Protein AF-H9MZJ5-F1 (afdb_monomer_lite)

pLDDT: mean 84.95, std 14.95, range [39.28, 98.44]

Sequence (237 aa):
CFDKIRVNPGNFADRRAQFEQLEYTEEEYQEELEHIEQVFTPLVEKCKKYGRAMRIGTNHGSLSDRIMSYYGDSPRGMVESAFEFARICRKLDFHNFVFSMKASNPVIMVEAYRLLVAEMYVQGWDYPLHLGVTEAGEGEDGRMKSAIGIGTLLQDGLGDTIRVSLTEPPEEEIDPCRRLANLGTRAAEIQQGVEPFEEKHRHYFDFQRRTGQLPVQKEGEEVDYRGVLHRDGSVLM

Secondary structure (DSSP, 8-state):
--SEEEE-GGGTSS-S---------HHHHHHHHHHHHHHHHHHHHHHHHTT-EEEEEEEGGG--HHHHHHH-SSHHHHHHHHHHHHHHHHHTT---EEEEEE-SSHHHHHHHHHHHHHHHHHTT----BEE--SS--SHHHHHHHHHHHHHHHHHTT--SEE----SS-GGGGHHHHHHHHHHHHHHHHTT-PPP-----S--TT--PPP-PPPPPPPTT-SS-GGGSB-TTSPBP-

Organism: NCBI:txid170351

Foldseek 3Di:
DDQEEEDELLPQQDPFAPLPDQADDPVRLVVVLVSCLVSCVVVLVVCVVVVHAYEHEYELNRHHSSLCNPPNSALVSRLVSSVSSVVSSVVVVHQRYEYEYEYQQLVRRQSNQVVNVVVCVVVVHDHAYEYEYPCQEADPSLLVRRCSNLLVCLLQVHHDHYWRDYPDPRVVRPVSRVVSVVSSVVCVVVVNHDDDDDPPDDPPVDDDDDDDDDDDDDPPDPDDCPVQADPVGDGDD

Radius of gyration: 21.95 Å; chains: 1; bounding box: 76×41×50 Å

InterPro domains:
  IPR004588 4-hydroxy-3-methylbut-2-en-1-yl diphosphate synthase, bacterial-type [PTHR30454] (1-237)
  IPR011005 Dihydropteroate synthase-like superfamily [G3DSA:3.20.20.20] (1-186)
  IPR058578 IspG, TIM-barrel domain [PF04551] (2-177)

Structure (mmCIF, N/CA/C/O backbone):
data_AF-H9MZJ5-F1
#
_entry.id   AF-H9MZJ5-F1
#
loop_
_atom_site.group_PDB
_atom_site.id
_atom_site.type_symbol
_atom_site.label_atom_id
_atom_site.label_alt_id
_atom_site.label_comp_id
_atom_site.label_asym_id
_atom_site.label_entity_id
_atom_site.label_seq_id
_atom_site.pdbx_PDB_ins_code
_atom_site.Cartn_x
_atom_site.Cartn_y
_atom_site.Cartn_z
_atom_site.occupancy
_atom_site.B_iso_or_equiv
_atom_site.auth_seq_id
_atom_site.auth_comp_id
_atom_site.auth_asym_id
_atom_site.auth_atom_id
_atom_site.pdbx_PDB_model_num
ATOM 1 N N . CYS A 1 1 ? -18.517 11.710 -10.932 1.00 65.56 1 CYS A N 1
ATOM 2 C CA . CYS A 1 1 ? -18.603 10.571 -9.991 1.00 65.56 1 CYS A CA 1
ATOM 3 C C . CYS A 1 1 ? -17.262 9.850 -10.060 1.00 65.56 1 CYS A C 1
ATOM 5 O O . CYS A 1 1 ? -16.786 9.687 -11.173 1.00 65.56 1 CYS A O 1
ATOM 7 N N . PHE A 1 2 ? -16.628 9.514 -8.936 1.00 88.88 2 PHE A N 1
ATOM 8 C CA . PHE A 1 2 ? -15.330 8.822 -8.925 1.00 88.88 2 PHE A CA 1
ATOM 9 C C . PHE A 1 2 ? -15.545 7.322 -8.704 1.00 88.88 2 PHE A C 1
ATOM 11 O O . PHE A 1 2 ? -16.390 6.961 -7.887 1.00 88.88 2 PHE A O 1
ATOM 18 N N . ASP A 1 3 ? -14.789 6.462 -9.388 1.00 93.12 3 ASP A N 1
ATOM 19 C CA . ASP A 1 3 ? -14.933 4.999 -9.269 1.00 93.12 3 ASP A CA 1
ATOM 20 C C . ASP A 1 3 ? -14.153 4.406 -8.091 1.00 93.12 3 ASP A C 1
ATOM 22 O O . ASP A 1 3 ? -14.573 3.415 -7.490 1.00 93.12 3 ASP A O 1
ATOM 26 N N . LYS A 1 4 ? -13.036 5.044 -7.728 1.00 95.88 4 LYS A N 1
ATOM 27 C CA . LYS A 1 4 ? -12.168 4.635 -6.624 1.00 95.88 4 LYS A CA 1
ATOM 28 C C . LYS A 1 4 ? -11.634 5.847 -5.872 1.00 95.88 4 LYS A C 1
ATOM 30 O O . LYS A 1 4 ? -11.182 6.808 -6.491 1.00 95.88 4 LYS A O 1
ATOM 35 N N . ILE A 1 5 ? -11.642 5.776 -4.544 1.00 95.88 5 ILE A N 1
ATOM 36 C CA . ILE A 1 5 ? -11.105 6.809 -3.654 1.00 95.88 5 ILE A CA 1
ATOM 37 C C . ILE A 1 5 ? -9.807 6.288 -3.035 1.00 95.88 5 ILE A C 1
ATOM 39 O O . ILE A 1 5 ? -9.768 5.157 -2.565 1.00 95.88 5 ILE A O 1
ATOM 43 N N . ARG A 1 6 ? -8.733 7.087 -3.011 1.00 95.44 6 ARG A N 1
ATOM 44 C CA . ARG A 1 6 ? -7.527 6.759 -2.233 1.00 95.44 6 ARG A CA 1
ATOM 45 C C . ARG A 1 6 ? -7.542 7.513 -0.915 1.00 95.44 6 ARG A C 1
ATOM 47 O O . ARG A 1 6 ? -7.653 8.733 -0.922 1.00 95.44 6 ARG A O 1
ATOM 54 N N . VAL A 1 7 ? -7.313 6.788 0.170 1.00 95.12 7 VAL A N 1
ATOM 55 C CA . VAL A 1 7 ? -7.115 7.321 1.517 1.00 95.12 7 VAL A CA 1
ATOM 56 C C . VAL A 1 7 ? -5.681 7.037 1.956 1.00 95.12 7 VAL A C 1
ATOM 58 O O . VAL A 1 7 ? -5.088 6.028 1.563 1.00 95.12 7 VAL A O 1
ATOM 61 N N . ASN A 1 8 ? -5.100 7.967 2.708 1.00 94.06 8 ASN A N 1
ATOM 62 C CA . ASN A 1 8 ? -3.803 7.808 3.351 1.00 94.06 8 ASN A CA 1
ATOM 63 C C . ASN A 1 8 ? -4.001 7.905 4.863 1.00 94.06 8 ASN A C 1
ATOM 65 O O . ASN A 1 8 ? -4.281 9.005 5.335 1.00 94.06 8 ASN A O 1
ATOM 69 N N . PRO A 1 9 ? -3.882 6.794 5.599 1.00 90.12 9 PRO A N 1
ATOM 70 C CA . PRO A 1 9 ? -4.107 6.775 7.038 1.00 90.12 9 PRO A CA 1
ATOM 71 C C . PRO A 1 9 ? -3.385 7.888 7.808 1.00 90.12 9 PRO A C 1
ATOM 73 O O . PRO A 1 9 ? -4.030 8.649 8.521 1.00 90.12 9 PRO A O 1
ATOM 76 N N . GLY A 1 10 ? -2.079 8.062 7.581 1.00 84.00 10 GLY A N 1
ATOM 77 C CA . GLY A 1 10 ? -1.252 8.966 8.389 1.00 84.00 10 GLY A CA 1
ATOM 78 C C . GLY A 1 10 ? -1.467 10.468 8.171 1.00 84.00 10 GLY A C 1
ATOM 79 O O . GLY A 1 10 ? -0.778 11.271 8.786 1.00 84.00 10 GLY A O 1
ATOM 80 N N . ASN A 1 11 ? -2.383 10.880 7.288 1.00 83.81 11 ASN A N 1
ATOM 81 C CA . ASN A 1 11 ? -2.780 12.289 7.168 1.00 83.81 11 ASN A CA 1
ATOM 82 C C . ASN A 1 11 ? -4.281 12.486 6.905 1.00 83.81 11 ASN A C 1
ATOM 84 O O . ASN A 1 11 ? -4.680 13.516 6.357 1.00 83.81 11 ASN A O 1
ATOM 88 N N . PHE A 1 12 ? -5.101 11.476 7.216 1.00 83.75 12 PHE A N 1
ATOM 89 C CA . PHE A 1 12 ? -6.541 11.537 6.979 1.00 83.75 12 PHE A CA 1
ATOM 90 C C . PHE A 1 12 ? -7.292 12.257 8.105 1.00 83.75 12 PHE A C 1
ATOM 92 O O . PHE A 1 12 ? -8.059 13.174 7.818 1.00 83.75 12 PHE A O 1
ATOM 99 N N . ALA A 1 13 ? -7.095 11.822 9.352 1.00 71.50 13 ALA A N 1
ATOM 100 C CA . ALA A 1 13 ? -7.700 12.439 10.536 1.00 71.50 13 ALA A CA 1
ATOM 101 C C . ALA A 1 13 ? -6.753 13.476 11.157 1.00 71.50 13 ALA A C 1
ATOM 103 O O . ALA A 1 13 ? -7.170 14.589 11.477 1.00 71.50 13 ALA A O 1
ATOM 104 N N . ASP A 1 14 ? -5.465 13.140 11.213 1.00 65.62 14 ASP A N 1
ATOM 105 C CA . ASP A 1 14 ? -4.454 13.982 11.840 1.00 65.62 14 ASP A CA 1
ATOM 106 C C . ASP A 1 14 ? -4.003 15.108 10.905 1.00 65.62 14 ASP A C 1
ATOM 108 O O . ASP A 1 14 ? -3.861 14.940 9.683 1.00 65.62 14 ASP A O 1
ATOM 112 N N . ARG A 1 15 ? -3.699 16.275 11.489 1.00 57.75 15 ARG A N 1
ATOM 113 C CA . ARG A 1 15 ? -2.845 17.254 10.803 1.00 57.75 15 ARG A CA 1
ATOM 114 C C . ARG A 1 1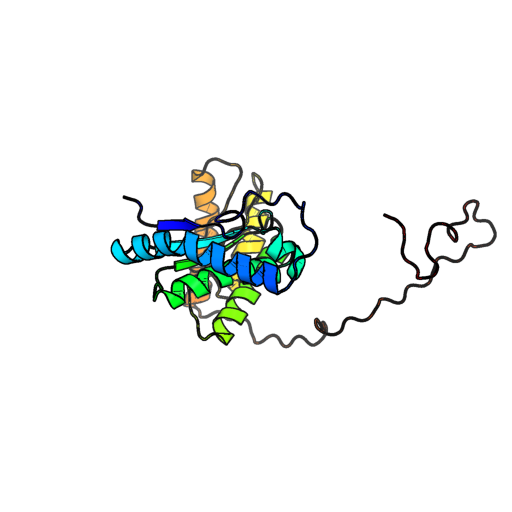5 ? -1.508 16.570 10.518 1.00 57.75 15 ARG A C 1
ATOM 116 O O . ARG A 1 15 ? -1.056 15.735 11.287 1.00 57.75 15 ARG A O 1
ATOM 123 N N . ARG A 1 16 ? -0.894 16.912 9.383 1.00 56.31 16 ARG A N 1
ATOM 124 C CA . ARG A 1 16 ? 0.404 16.370 8.949 1.00 56.31 16 ARG A CA 1
ATOM 125 C C . ARG A 1 16 ? 1.365 16.296 10.146 1.00 56.31 16 ARG A C 1
ATOM 127 O O . ARG A 1 16 ? 1.567 17.346 10.745 1.00 56.31 16 ARG A O 1
ATOM 134 N N . ALA A 1 17 ? 1.906 15.104 10.427 1.00 59.53 17 ALA A N 1
ATOM 135 C CA . ALA A 1 17 ? 2.826 14.803 11.531 1.00 59.53 17 ALA A CA 1
ATOM 136 C C . ALA A 1 17 ? 3.701 16.012 11.899 1.00 59.53 17 ALA A C 1
ATOM 138 O O . ALA A 1 17 ? 4.494 16.478 11.069 1.00 59.53 17 ALA A O 1
ATOM 139 N N . GLN A 1 18 ? 3.475 16.568 13.091 1.00 56.12 18 GLN A N 1
ATOM 140 C CA . GLN A 1 18 ? 4.210 17.737 13.590 1.00 56.12 18 GLN A CA 1
ATOM 141 C C . GLN A 1 18 ? 5.310 17.319 14.572 1.00 56.12 18 GLN A C 1
ATOM 143 O O . GLN A 1 18 ? 6.178 18.136 14.871 1.00 56.12 18 GLN A O 1
ATOM 148 N N . PHE A 1 19 ? 5.313 16.050 15.010 1.00 60.41 19 PHE A N 1
ATOM 149 C CA . PHE A 1 19 ? 6.266 15.482 15.970 1.00 60.41 19 PHE A CA 1
ATOM 150 C C . PHE A 1 19 ? 6.349 16.274 17.291 1.00 60.41 19 PHE A C 1
ATOM 152 O O . PHE A 1 19 ? 7.390 16.292 17.946 1.00 60.41 19 PHE A O 1
ATOM 159 N N . GLU A 1 20 ? 5.265 16.955 17.680 1.00 58.12 20 GLU A N 1
ATOM 160 C CA . GLU A 1 20 ? 5.210 17.759 18.911 1.00 58.12 20 GLU A CA 1
ATOM 161 C C . GLU A 1 20 ? 4.983 16.889 20.159 1.00 58.12 20 GLU A C 1
ATOM 163 O O . GLU A 1 20 ? 5.491 17.209 21.233 1.00 58.12 20 GLU A O 1
ATOM 168 N N . GLN A 1 21 ? 4.275 15.764 20.010 1.00 58.91 21 GLN A N 1
ATOM 169 C CA . GLN A 1 21 ? 4.028 14.784 21.068 1.00 58.91 21 GLN A CA 1
ATOM 170 C C . GLN A 1 21 ? 4.805 13.496 20.766 1.00 58.91 21 GLN A C 1
ATOM 172 O O . GLN A 1 21 ? 4.549 12.816 19.775 1.00 58.91 21 GLN A O 1
ATOM 177 N N . LEU A 1 22 ? 5.809 13.201 21.598 1.00 60.62 22 LEU A N 1
ATOM 178 C CA . LEU A 1 22 ? 6.761 12.100 21.381 1.00 60.62 22 LEU A CA 1
ATOM 179 C C . LEU A 1 22 ? 6.310 10.783 22.027 1.00 60.62 22 LEU A C 1
ATOM 181 O O . LEU A 1 22 ? 6.635 9.707 21.523 1.00 60.62 22 LEU A O 1
ATOM 185 N N . GLU A 1 23 ? 5.546 10.864 23.114 1.00 68.69 23 GLU A N 1
ATOM 186 C CA . GLU A 1 23 ? 5.052 9.714 23.869 1.00 68.69 23 GLU A CA 1
ATOM 187 C C . GLU A 1 23 ? 3.531 9.800 23.982 1.00 68.69 23 GLU A C 1
ATOM 189 O O . GLU A 1 23 ? 2.986 10.831 24.379 1.00 68.69 23 GLU A O 1
ATOM 194 N N . TYR A 1 24 ? 2.868 8.709 23.609 1.00 72.50 24 TYR A N 1
ATOM 195 C CA . TYR A 1 24 ? 1.432 8.518 23.758 1.00 72.50 24 TYR A CA 1
ATOM 196 C C . TYR A 1 24 ? 1.194 7.473 24.844 1.00 72.50 24 TYR A C 1
ATOM 198 O O . TYR A 1 24 ? 1.839 6.422 24.863 1.00 72.50 24 TYR A O 1
ATOM 206 N N . THR A 1 25 ? 0.261 7.757 25.742 1.00 83.69 25 THR A N 1
ATOM 207 C CA . THR A 1 25 ? -0.300 6.749 26.642 1.00 83.69 25 THR A CA 1
ATOM 208 C C . THR A 1 25 ? -1.290 5.857 25.890 1.00 83.69 25 THR A C 1
ATOM 210 O O . THR A 1 25 ? -1.825 6.233 24.847 1.00 83.69 25 THR A O 1
ATOM 213 N N . GLU A 1 26 ? -1.573 4.672 26.434 1.00 81.81 26 GLU A N 1
ATOM 214 C CA . GLU A 1 26 ? -2.544 3.741 25.838 1.00 81.81 26 GLU A CA 1
ATOM 215 C C . GLU A 1 26 ? -3.954 4.338 25.746 1.00 81.81 26 GLU A C 1
ATOM 217 O O . GLU A 1 26 ? -4.691 4.080 24.798 1.00 81.81 26 GLU A O 1
ATOM 222 N N . GLU A 1 27 ? -4.312 5.177 26.716 1.00 87.06 27 GLU A N 1
ATOM 223 C CA . GLU A 1 27 ? -5.590 5.884 26.757 1.00 87.06 27 GLU A CA 1
ATOM 224 C C . GLU A 1 27 ? -5.679 6.908 25.615 1.00 87.06 27 GLU A C 1
ATOM 226 O O . GLU A 1 27 ? -6.631 6.870 24.838 1.00 87.06 27 GLU A O 1
ATOM 231 N N . GLU A 1 28 ? -4.645 7.736 25.430 1.00 84.62 28 GLU A N 1
ATOM 232 C CA . GLU A 1 28 ? -4.566 8.696 24.316 1.00 84.62 28 GLU A CA 1
ATOM 233 C C . GLU A 1 28 ? -4.552 7.992 22.951 1.00 84.62 28 GLU A C 1
ATOM 235 O O . GLU A 1 28 ? -5.200 8.437 22.004 1.00 84.62 28 GLU A O 1
ATOM 240 N N . TYR A 1 29 ? -3.848 6.859 22.839 1.00 83.56 29 TYR A N 1
ATOM 241 C CA . TYR A 1 29 ? -3.834 6.061 21.613 1.00 83.56 29 TYR A CA 1
ATOM 242 C C . TYR A 1 29 ? -5.240 5.581 21.238 1.00 83.56 29 TYR A C 1
ATOM 244 O O . TYR A 1 29 ? -5.633 5.639 20.069 1.00 83.56 29 TYR A O 1
ATOM 252 N N . GLN A 1 30 ? -6.003 5.117 22.229 1.00 87.25 30 GLN A N 1
ATOM 253 C CA . GLN A 1 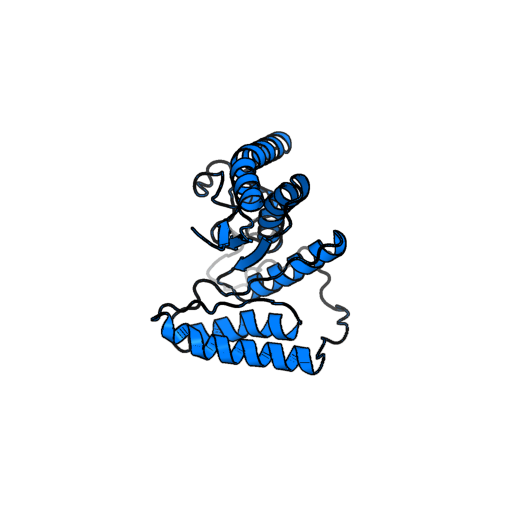30 ? -7.356 4.619 22.027 1.00 87.25 30 GLN A CA 1
ATOM 254 C C . GLN A 1 30 ? -8.342 5.748 21.691 1.00 87.25 30 GLN A C 1
ATOM 256 O O . GLN A 1 30 ? -9.177 5.571 20.802 1.00 87.25 30 GLN A O 1
ATOM 261 N N . GLU A 1 31 ? -8.221 6.913 22.331 1.00 88.44 31 GLU A N 1
ATOM 262 C CA . GLU A 1 31 ? -9.026 8.100 22.007 1.00 88.44 31 GLU A CA 1
ATOM 263 C C . GLU A 1 31 ? -8.815 8.555 20.552 1.00 88.44 31 GLU A C 1
ATOM 265 O O . GLU A 1 31 ? -9.780 8.837 19.834 1.00 88.44 31 GLU A O 1
ATOM 270 N N . GLU A 1 32 ? -7.570 8.540 20.070 1.00 87.50 32 GLU A N 1
ATOM 271 C CA . GLU A 1 32 ? -7.249 8.852 18.672 1.00 87.50 32 GLU A CA 1
ATOM 272 C C . GLU A 1 32 ? -7.855 7.835 17.693 1.00 87.50 32 GLU A C 1
ATOM 274 O O . GLU A 1 32 ? -8.377 8.202 16.635 1.00 87.50 32 GLU A O 1
ATOM 279 N N . LEU A 1 33 ? -7.856 6.543 18.037 1.00 89.12 33 LEU A N 1
ATOM 280 C CA . LEU A 1 33 ? -8.528 5.527 17.221 1.00 89.12 33 LEU A CA 1
ATOM 281 C C . LEU A 1 33 ? -10.038 5.765 17.124 1.00 89.12 33 LEU A C 1
ATOM 283 O O . LEU A 1 33 ? -10.617 5.623 16.041 1.00 89.12 33 LEU A O 1
ATOM 287 N N . GLU A 1 34 ? -10.676 6.148 18.229 1.00 91.81 34 GLU A N 1
ATOM 288 C CA . GLU A 1 34 ? -12.097 6.498 18.242 1.00 91.81 34 GLU A CA 1
ATOM 289 C C . GLU A 1 34 ? -12.374 7.742 17.394 1.00 91.81 34 GLU A C 1
ATOM 291 O O . GLU A 1 34 ? -13.350 7.773 16.635 1.00 91.81 34 GLU A O 1
ATOM 296 N N . HIS A 1 35 ? -11.494 8.744 17.455 1.00 91.06 35 HIS A N 1
ATOM 297 C CA . HIS A 1 35 ? -11.587 9.930 16.612 1.00 91.06 35 HIS A CA 1
ATOM 298 C C . HIS A 1 35 ? -11.475 9.583 15.119 1.00 91.06 35 HIS A C 1
ATOM 300 O O . HIS A 1 35 ? -12.326 9.989 14.316 1.00 91.06 35 HIS A O 1
ATOM 306 N N . ILE A 1 36 ? -10.482 8.768 14.744 1.00 92.56 36 ILE A N 1
ATOM 307 C CA . ILE A 1 36 ? -10.310 8.272 13.371 1.00 92.56 36 ILE A CA 1
ATOM 308 C C . ILE A 1 36 ? -11.575 7.547 12.908 1.00 92.56 36 ILE A C 1
ATOM 310 O O . ILE A 1 36 ? -12.057 7.807 11.802 1.00 92.56 36 ILE A O 1
ATOM 314 N N . GLU A 1 37 ? -12.148 6.673 13.741 1.00 94.75 37 GLU A N 1
ATOM 315 C CA . GLU A 1 37 ? -13.378 5.955 13.405 1.00 94.75 37 GLU A CA 1
ATOM 316 C C . GLU A 1 37 ? -14.539 6.919 13.125 1.00 94.75 37 GLU A C 1
ATOM 318 O O . GLU A 1 37 ? -15.216 6.786 12.098 1.00 94.75 37 GLU A O 1
ATOM 323 N N . GLN A 1 38 ? -14.743 7.925 13.978 1.00 94.38 38 GLN A N 1
ATOM 324 C CA . GLN A 1 38 ? -15.804 8.922 13.804 1.00 94.38 38 GLN A CA 1
ATOM 325 C C . GLN A 1 38 ? -15.661 9.708 12.492 1.00 94.38 38 GLN A C 1
ATOM 327 O O . GLN A 1 38 ? -16.650 9.918 11.783 1.00 94.38 38 GLN A O 1
ATOM 332 N N . VAL A 1 39 ? -14.439 10.122 12.140 1.00 94.19 39 VAL A N 1
ATOM 333 C CA . VAL A 1 39 ? -14.169 10.921 10.930 1.00 94.19 39 VAL A CA 1
ATOM 334 C C . VAL A 1 39 ? -14.199 10.064 9.661 1.00 94.19 39 VAL A C 1
ATOM 336 O O . VAL A 1 39 ? -14.639 10.523 8.601 1.00 94.19 39 VAL A O 1
ATOM 339 N N . PHE A 1 40 ? -13.757 8.809 9.745 1.00 96.31 40 PHE A N 1
ATOM 340 C CA . PHE A 1 40 ? -13.651 7.911 8.598 1.00 96.31 40 PHE A CA 1
ATOM 341 C C . PHE A 1 40 ? -14.982 7.238 8.233 1.00 96.31 40 PHE A C 1
ATOM 343 O O . PHE A 1 40 ? -15.284 7.077 7.045 1.00 96.31 40 PHE A O 1
ATOM 350 N N . THR A 1 41 ? -15.826 6.928 9.223 1.00 97.00 41 THR A N 1
ATOM 351 C CA . THR A 1 41 ? -17.126 6.253 9.036 1.00 97.00 41 THR A CA 1
ATOM 352 C C . THR A 1 41 ? -18.010 6.901 7.956 1.00 97.00 41 THR A C 1
ATOM 354 O O . THR A 1 41 ? -18.468 6.188 7.058 1.00 97.00 41 THR A O 1
ATOM 357 N N . PRO A 1 42 ? -18.208 8.238 7.914 1.00 97.19 42 PRO A N 1
ATOM 358 C CA . PRO A 1 42 ? -19.009 8.880 6.869 1.00 97.19 42 PRO A CA 1
ATOM 359 C C . PRO A 1 42 ? -18.498 8.642 5.442 1.00 97.19 42 PRO A C 1
ATOM 361 O O . PRO A 1 42 ? -19.290 8.632 4.493 1.00 97.19 42 PRO A O 1
ATOM 364 N N . LEU A 1 43 ? -17.182 8.487 5.258 1.00 95.94 43 LEU A N 1
ATOM 365 C CA . LEU A 1 43 ? -16.597 8.179 3.954 1.00 95.94 43 LEU A CA 1
ATOM 366 C C . LEU A 1 43 ? -16.861 6.722 3.570 1.00 95.94 43 LEU A C 1
ATOM 368 O O . LEU A 1 43 ? -17.251 6.467 2.427 1.00 95.94 43 LEU A O 1
ATOM 372 N N . VAL A 1 44 ? -16.686 5.791 4.510 1.00 97.38 44 VAL A N 1
ATOM 373 C CA . VAL A 1 44 ? -16.948 4.360 4.299 1.00 97.38 44 VAL A CA 1
ATOM 374 C C . VAL A 1 44 ? -18.411 4.135 3.919 1.00 97.38 44 VAL A C 1
ATOM 376 O O . VAL A 1 44 ? -18.685 3.523 2.888 1.00 97.38 44 VAL A O 1
ATOM 379 N N . GLU A 1 45 ? -19.348 4.734 4.655 1.00 97.56 45 GLU A N 1
ATOM 380 C CA . GLU A 1 45 ? -20.788 4.650 4.376 1.00 97.56 45 GLU A CA 1
ATOM 381 C C . GLU A 1 45 ? -21.154 5.203 2.992 1.00 97.56 45 GLU A C 1
ATOM 383 O O . GLU A 1 45 ? -21.935 4.606 2.245 1.00 97.56 45 GLU A O 1
ATOM 388 N N . LYS A 1 46 ? -20.544 6.323 2.579 1.00 96.31 46 LYS A N 1
ATOM 389 C CA . LYS A 1 46 ? -20.724 6.849 1.216 1.00 96.31 46 LYS A CA 1
ATOM 390 C C . LYS A 1 46 ? -20.171 5.886 0.167 1.00 96.31 46 LYS A C 1
ATOM 392 O O . LYS A 1 46 ? -20.833 5.663 -0.847 1.00 96.31 46 LYS A O 1
ATOM 397 N N . CYS A 1 47 ? -18.986 5.318 0.387 1.00 97.00 47 CYS A N 1
ATOM 398 C CA . CYS A 1 47 ? -18.399 4.352 -0.543 1.00 97.00 47 CYS A CA 1
ATOM 399 C C . CYS A 1 47 ? -19.277 3.102 -0.663 1.00 97.00 47 CYS A C 1
ATOM 401 O O . CYS A 1 47 ? -19.558 2.677 -1.783 1.00 97.00 47 CYS A O 1
ATOM 403 N N . LYS A 1 48 ? -19.795 2.589 0.460 1.00 96.69 48 LYS A N 1
ATOM 404 C CA . LYS A 1 48 ? -20.738 1.466 0.511 1.00 96.69 48 LYS A CA 1
ATOM 405 C C . LYS A 1 48 ? -22.026 1.786 -0.253 1.00 96.69 48 LYS A C 1
ATOM 407 O O . LYS A 1 48 ? -22.375 1.066 -1.185 1.00 96.69 48 LYS A O 1
ATOM 412 N N . LYS A 1 49 ? -22.671 2.921 0.048 1.00 96.75 49 LYS A N 1
ATOM 413 C CA . LYS A 1 49 ? -23.913 3.375 -0.609 1.00 96.75 49 LYS A CA 1
ATOM 414 C C . LYS A 1 49 ? -23.784 3.492 -2.128 1.00 96.75 49 LYS A C 1
ATOM 416 O O . LYS A 1 49 ? -24.725 3.178 -2.851 1.00 96.75 49 LYS A O 1
ATOM 421 N N . TYR A 1 50 ? -22.650 3.993 -2.612 1.00 96.12 50 TYR A N 1
ATOM 422 C CA . TYR A 1 50 ? -22.434 4.240 -4.039 1.00 96.12 50 TYR A CA 1
ATOM 423 C C . TYR A 1 50 ? -21.662 3.122 -4.752 1.00 96.12 50 TYR A C 1
ATOM 425 O O . TYR A 1 50 ? -21.326 3.303 -5.924 1.00 96.12 50 TYR A O 1
ATOM 433 N N . GLY A 1 51 ? -21.355 2.010 -4.073 1.00 96.00 51 GLY A N 1
ATOM 434 C CA . GLY A 1 51 ? -20.603 0.889 -4.643 1.00 96.00 51 GLY A CA 1
ATOM 435 C C . GLY A 1 51 ? -19.193 1.268 -5.107 1.00 96.00 51 GLY A C 1
ATOM 436 O O . GLY A 1 51 ? -18.736 0.785 -6.140 1.00 96.00 51 GLY A O 1
ATOM 437 N N . ARG A 1 52 ? -18.515 2.178 -4.397 1.00 96.31 52 ARG A N 1
ATOM 438 C CA . ARG A 1 52 ? -17.180 2.677 -4.773 1.00 96.31 52 ARG A CA 1
ATOM 439 C C . ARG A 1 52 ? -16.083 1.898 -4.076 1.00 96.31 52 ARG A C 1
ATOM 441 O O . ARG A 1 52 ? -16.225 1.543 -2.909 1.00 96.31 52 ARG A O 1
ATOM 448 N N . ALA A 1 53 ? -14.985 1.682 -4.793 1.00 97.25 53 ALA A N 1
ATOM 449 C CA . ALA A 1 53 ? -13.803 1.052 -4.231 1.00 97.25 53 ALA A CA 1
ATOM 450 C C . ALA A 1 53 ? -12.973 2.064 -3.431 1.00 97.25 53 ALA A C 1
ATOM 452 O O . ALA A 1 53 ? -12.931 3.256 -3.757 1.00 97.25 53 ALA A O 1
ATOM 453 N N . MET A 1 54 ? -12.247 1.583 -2.427 1.00 97.69 54 MET A N 1
ATOM 454 C CA . MET A 1 54 ? -11.299 2.391 -1.666 1.00 97.69 54 MET A CA 1
ATOM 455 C C . MET A 1 54 ? -9.890 1.802 -1.731 1.00 97.69 54 MET A C 1
ATOM 457 O O . MET A 1 54 ? -9.707 0.602 -1.606 1.00 97.69 54 MET A O 1
ATOM 461 N N . ARG A 1 55 ? -8.865 2.635 -1.903 1.00 98.06 55 ARG A N 1
ATOM 462 C CA . ARG A 1 55 ? -7.470 2.241 -1.674 1.00 98.06 55 ARG A CA 1
ATOM 463 C C . ARG A 1 55 ? -7.003 2.802 -0.340 1.00 98.06 55 ARG A C 1
ATOM 465 O O . ARG A 1 55 ? -6.824 4.016 -0.249 1.00 98.06 55 ARG A O 1
ATOM 472 N N . ILE A 1 56 ? -6.766 1.931 0.636 1.00 97.62 56 ILE A N 1
ATOM 473 C CA . ILE A 1 56 ? -6.122 2.277 1.907 1.00 97.62 56 ILE A CA 1
ATOM 474 C C . ILE A 1 56 ? -4.618 2.172 1.671 1.00 97.62 56 ILE A C 1
ATOM 476 O O . ILE A 1 56 ? -4.079 1.078 1.498 1.00 97.62 56 ILE A O 1
ATOM 480 N N . GLY A 1 57 ? -3.958 3.322 1.541 1.00 95.00 57 GLY A N 1
ATOM 481 C CA . GLY A 1 57 ? -2.574 3.368 1.095 1.00 95.00 57 GLY A CA 1
ATOM 482 C C . GLY A 1 57 ? -1.662 4.127 2.032 1.00 95.00 57 GLY A C 1
ATOM 483 O O . GLY A 1 57 ? -1.716 5.357 2.020 1.00 95.00 57 GLY A O 1
ATOM 484 N N . THR A 1 58 ? -0.788 3.412 2.731 1.00 94.25 58 THR A N 1
ATOM 485 C CA . THR A 1 58 ? 0.219 3.984 3.625 1.00 94.25 58 THR A CA 1
ATOM 486 C C . THR A 1 58 ? 1.498 4.294 2.857 1.00 94.25 58 THR A C 1
ATOM 488 O O . THR A 1 58 ? 1.990 3.473 2.077 1.00 94.25 58 THR A O 1
ATOM 491 N N . ASN A 1 59 ? 2.041 5.488 3.078 1.00 92.31 59 ASN A N 1
ATOM 492 C CA . ASN A 1 59 ? 3.364 5.864 2.593 1.00 92.31 59 ASN A CA 1
ATOM 493 C C . ASN A 1 59 ? 4.324 5.941 3.782 1.00 92.31 59 ASN A C 1
ATOM 495 O O . ASN A 1 59 ? 3.970 6.533 4.797 1.00 92.31 59 ASN A O 1
ATOM 499 N N . HIS A 1 60 ? 5.538 5.416 3.619 1.00 87.75 60 HIS A N 1
ATOM 500 C CA . HIS A 1 60 ? 6.577 5.431 4.654 1.00 87.75 60 HIS A CA 1
ATOM 501 C C . HIS A 1 60 ? 6.850 6.850 5.185 1.00 87.75 60 HIS A C 1
ATOM 503 O O . HIS A 1 60 ? 6.779 7.100 6.376 1.00 87.75 60 HIS A O 1
ATOM 509 N N . GLY A 1 61 ? 7.019 7.834 4.295 1.00 84.88 61 GLY A N 1
ATOM 510 C CA . GLY A 1 61 ? 7.282 9.229 4.684 1.00 84.88 61 GLY A CA 1
ATOM 511 C C . GLY A 1 61 ? 6.076 10.019 5.215 1.00 84.88 61 GLY A C 1
ATOM 512 O O . GLY A 1 61 ? 6.152 11.242 5.300 1.00 84.88 61 GLY A O 1
ATOM 513 N N . SER A 1 62 ? 4.934 9.379 5.484 1.00 84.56 62 SER A N 1
ATOM 514 C CA . SER A 1 62 ? 3.746 10.061 6.017 1.00 84.56 62 SER A CA 1
ATOM 515 C C . SER A 1 62 ? 2.976 9.200 7.020 1.00 84.56 62 SER A C 1
ATOM 517 O O . SER A 1 62 ? 1.748 9.141 6.944 1.00 84.56 62 SER A O 1
ATOM 519 N N . LEU A 1 63 ? 3.684 8.483 7.893 1.00 87.25 63 LEU A N 1
ATOM 520 C CA . LEU A 1 63 ? 3.076 7.855 9.068 1.00 87.25 63 LEU A CA 1
ATOM 521 C C . LEU A 1 63 ? 2.596 8.940 10.047 1.00 87.25 63 LEU A C 1
ATOM 523 O O . LEU A 1 63 ? 3.174 10.026 10.086 1.00 87.25 63 LEU A O 1
ATOM 527 N N . SER A 1 64 ? 1.522 8.665 10.792 1.00 86.75 64 SER A N 1
ATOM 528 C CA . SER A 1 64 ? 1.041 9.575 11.840 1.00 86.75 64 SER A CA 1
ATOM 529 C C . SER A 1 64 ? 1.970 9.557 13.054 1.00 86.75 64 SER A C 1
ATOM 531 O O . SER A 1 64 ? 2.661 8.563 13.291 1.00 86.75 64 SER A O 1
ATOM 533 N N . ASP A 1 65 ? 1.945 10.632 13.845 1.00 83.94 65 ASP A N 1
ATOM 534 C CA . ASP A 1 65 ? 2.762 10.775 15.060 1.00 83.94 65 ASP A CA 1
ATOM 535 C C . ASP A 1 65 ? 2.517 9.611 16.039 1.00 83.94 65 ASP A C 1
ATOM 537 O O . ASP A 1 65 ? 3.459 9.007 16.549 1.00 83.94 65 ASP A O 1
ATOM 541 N N . ARG A 1 66 ? 1.255 9.198 16.194 1.00 86.81 66 ARG A N 1
ATOM 542 C CA . ARG A 1 66 ? 0.853 8.051 17.019 1.00 86.81 66 ARG A CA 1
ATOM 543 C C . ARG A 1 66 ? 1.486 6.728 16.567 1.00 86.81 66 ARG A C 1
ATOM 545 O O . ARG A 1 66 ? 2.016 5.978 17.385 1.00 86.81 66 ARG A O 1
ATOM 552 N N . ILE A 1 67 ? 1.452 6.434 15.264 1.00 88.44 67 ILE A N 1
ATOM 553 C CA . ILE A 1 67 ? 2.072 5.221 14.707 1.00 88.44 67 ILE A CA 1
ATOM 554 C C . ILE A 1 67 ? 3.591 5.282 14.856 1.00 88.44 67 ILE A C 1
ATOM 556 O O . ILE A 1 67 ? 4.214 4.278 15.199 1.00 88.44 67 ILE A O 1
ATOM 560 N N . MET A 1 68 ? 4.175 6.458 14.620 1.00 85.62 68 MET A N 1
ATOM 561 C CA . MET A 1 68 ? 5.606 6.682 14.772 1.00 85.62 68 MET A CA 1
ATOM 562 C C . MET A 1 68 ? 6.062 6.468 16.221 1.00 85.62 68 MET A C 1
ATOM 564 O O . MET A 1 68 ? 7.094 5.844 16.440 1.00 85.62 68 MET A O 1
ATOM 568 N N . SER A 1 69 ? 5.286 6.926 17.205 1.00 84.94 69 SER A N 1
ATOM 569 C CA . SER A 1 69 ? 5.593 6.751 18.629 1.00 84.94 69 SER A CA 1
ATOM 570 C C . SER A 1 69 ? 5.577 5.272 19.045 1.00 84.94 69 SER A C 1
ATOM 572 O O . SER A 1 69 ? 6.521 4.794 19.669 1.00 84.94 69 SER A O 1
ATOM 574 N N . TYR A 1 70 ? 4.557 4.511 18.628 1.00 82.75 70 TYR A N 1
ATOM 575 C CA . TYR A 1 70 ? 4.392 3.105 19.029 1.00 82.75 70 TYR A CA 1
ATOM 576 C C . TYR A 1 70 ? 5.273 2.116 18.256 1.00 82.75 70 TYR A C 1
ATOM 578 O O . TYR A 1 70 ? 5.800 1.162 18.829 1.00 82.75 70 TYR A O 1
ATOM 586 N N . TYR A 1 71 ? 5.402 2.303 16.941 1.00 85.75 71 TYR A N 1
ATOM 587 C CA . TYR A 1 71 ? 6.020 1.320 16.043 1.00 85.75 71 TYR A CA 1
ATOM 588 C C . TYR A 1 71 ? 7.280 1.832 15.341 1.00 85.75 71 TYR A C 1
ATOM 590 O O . TYR A 1 71 ? 7.962 1.047 14.671 1.00 85.75 71 TYR A O 1
ATOM 598 N N . GLY A 1 72 ? 7.591 3.123 15.467 1.00 86.88 72 GLY A N 1
ATOM 599 C CA . GLY A 1 72 ? 8.689 3.765 14.752 1.00 86.88 72 GLY A CA 1
ATOM 600 C C . GLY A 1 72 ? 8.484 3.831 13.238 1.00 86.88 72 GLY A C 1
ATOM 601 O O . GLY A 1 72 ? 7.464 3.403 12.686 1.00 86.88 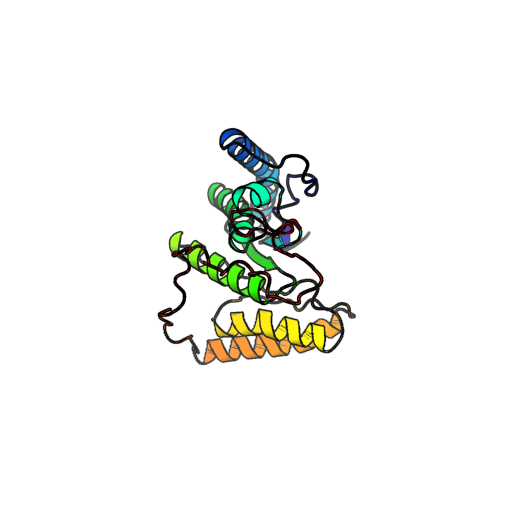72 GLY A O 1
ATOM 602 N N . ASP A 1 73 ? 9.510 4.337 12.555 1.00 86.62 73 ASP A N 1
ATOM 603 C CA . ASP A 1 73 ? 9.589 4.378 11.094 1.00 86.62 73 ASP A CA 1
ATOM 604 C C . ASP A 1 73 ? 9.939 2.978 10.567 1.00 86.62 73 ASP A C 1
ATOM 606 O O . ASP A 1 73 ? 11.095 2.653 10.290 1.00 86.62 73 ASP A O 1
ATOM 610 N N . SER A 1 74 ? 8.943 2.087 10.573 1.00 89.94 74 SER A N 1
ATOM 611 C CA . SER A 1 74 ? 9.137 0.656 10.339 1.00 89.94 74 SER A CA 1
ATOM 612 C C . SER A 1 74 ? 8.077 0.052 9.411 1.00 89.94 74 SER A C 1
ATOM 614 O O . SER A 1 74 ? 6.946 0.551 9.327 1.00 89.94 74 SER A O 1
ATOM 616 N N . PRO A 1 75 ? 8.378 -1.093 8.758 1.00 91.69 75 PRO A N 1
ATOM 617 C CA . PRO A 1 75 ? 7.372 -1.873 8.039 1.00 91.69 75 PRO A CA 1
ATOM 618 C C . PRO A 1 75 ? 6.147 -2.209 8.900 1.00 91.69 75 PRO A C 1
ATOM 620 O O . PRO A 1 75 ? 5.024 -2.197 8.395 1.00 91.69 75 PRO A O 1
ATOM 623 N N . ARG A 1 76 ? 6.338 -2.462 10.206 1.00 92.44 76 ARG A N 1
ATOM 624 C CA . ARG A 1 76 ? 5.234 -2.734 11.138 1.00 92.44 76 ARG A CA 1
ATOM 625 C C . ARG A 1 76 ? 4.330 -1.518 11.303 1.00 92.44 76 ARG A C 1
ATOM 627 O O . ARG A 1 76 ? 3.117 -1.671 11.195 1.00 92.44 76 ARG A O 1
ATOM 634 N N . GLY A 1 77 ? 4.908 -0.330 11.484 1.00 91.44 77 GLY A N 1
ATOM 635 C CA . GLY A 1 77 ? 4.146 0.916 11.566 1.00 91.44 77 GLY A CA 1
ATOM 636 C C . GLY A 1 77 ? 3.302 1.160 10.313 1.00 91.44 77 GLY A C 1
ATOM 637 O O . GLY A 1 77 ? 2.122 1.498 10.409 1.00 91.44 77 GLY A O 1
ATOM 638 N N . MET A 1 78 ? 3.855 0.888 9.124 1.00 94.25 78 MET A N 1
ATOM 639 C CA . MET A 1 78 ? 3.101 1.001 7.869 1.00 94.25 78 MET A CA 1
ATOM 640 C C . MET A 1 78 ? 1.874 0.079 7.816 1.00 94.25 78 MET A C 1
ATOM 642 O O . MET A 1 78 ? 0.797 0.508 7.383 1.00 94.25 78 MET A O 1
ATOM 646 N N . VAL A 1 79 ? 2.048 -1.178 8.240 1.00 95.56 79 VAL A N 1
ATOM 647 C CA . VAL A 1 79 ? 0.991 -2.198 8.240 1.00 95.56 79 VAL A CA 1
ATOM 648 C C . VAL A 1 79 ? -0.092 -1.864 9.260 1.00 95.56 79 VAL A C 1
ATOM 650 O O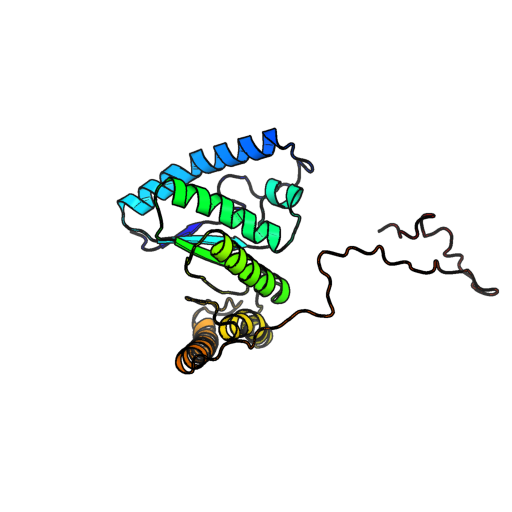 . VAL A 1 79 ? -1.265 -1.857 8.890 1.00 95.56 79 VAL A O 1
ATOM 653 N N . GLU A 1 80 ? 0.272 -1.516 10.497 1.00 94.19 80 GLU A N 1
ATOM 654 C CA . GLU A 1 80 ? -0.710 -1.166 11.535 1.00 94.19 80 GLU A CA 1
ATOM 655 C C . GLU A 1 80 ? -1.521 0.070 11.156 1.00 94.19 80 GLU A C 1
ATOM 657 O O . GLU A 1 80 ? -2.748 0.048 11.243 1.00 94.19 80 GLU A O 1
ATOM 662 N N . SER A 1 81 ? -0.867 1.095 10.602 1.00 94.44 81 SER A N 1
ATOM 663 C CA . SER A 1 81 ? -1.548 2.294 10.106 1.00 94.44 81 SER A CA 1
ATOM 664 C C . SER A 1 81 ? -2.620 1.964 9.055 1.00 94.44 81 SER A C 1
ATOM 666 O O . SER A 1 81 ? -3.709 2.539 9.047 1.00 94.44 81 SER A O 1
ATOM 668 N N . ALA A 1 82 ? -2.360 0.992 8.176 1.00 96.62 82 ALA A N 1
ATOM 669 C CA . ALA A 1 82 ? -3.358 0.525 7.216 1.00 96.62 82 ALA A CA 1
ATOM 670 C C . ALA A 1 82 ? -4.446 -0.345 7.865 1.00 96.62 82 ALA A C 1
ATOM 672 O O . ALA A 1 82 ? -5.621 -0.251 7.495 1.00 96.62 82 ALA A O 1
ATOM 673 N N . PHE A 1 83 ? -4.059 -1.199 8.813 1.00 95.94 83 PHE A N 1
ATOM 674 C CA . PHE A 1 83 ? -4.951 -2.139 9.483 1.00 95.94 83 PHE A CA 1
ATOM 675 C C . PHE A 1 83 ? -5.981 -1.442 10.366 1.00 95.94 83 PHE A C 1
ATOM 677 O O . PHE A 1 83 ? -7.123 -1.886 10.403 1.00 95.94 83 PHE A O 1
ATOM 684 N N . GLU A 1 84 ? -5.642 -0.330 11.011 1.00 95.06 84 GLU A N 1
ATOM 685 C CA . GLU A 1 84 ? -6.601 0.473 11.781 1.00 95.06 84 GLU A CA 1
ATOM 686 C C . GLU A 1 84 ? -7.792 0.912 10.921 1.00 95.06 84 GLU A C 1
ATOM 688 O O . GLU A 1 84 ? -8.949 0.664 11.267 1.00 95.06 84 GLU A O 1
ATOM 693 N N . PHE A 1 85 ? -7.518 1.449 9.730 1.00 96.94 85 PHE A N 1
ATOM 694 C CA . PHE A 1 85 ? -8.556 1.836 8.773 1.00 96.94 85 PHE A CA 1
ATOM 695 C C . PHE A 1 85 ? -9.307 0.617 8.221 1.00 96.94 85 PHE A C 1
ATOM 697 O O . PHE A 1 85 ? -10.527 0.655 8.056 1.00 96.94 85 PHE A O 1
ATOM 704 N N . ALA A 1 86 ? -8.608 -0.491 7.964 1.00 97.38 86 ALA A N 1
ATOM 705 C CA . ALA A 1 86 ? -9.236 -1.723 7.490 1.00 97.38 86 ALA A CA 1
ATOM 706 C C . ALA A 1 86 ? -10.177 -2.357 8.530 1.00 97.38 86 ALA A C 1
ATOM 708 O O . ALA A 1 86 ? -11.252 -2.837 8.164 1.00 97.38 86 ALA A O 1
ATOM 709 N N . ARG A 1 87 ? -9.818 -2.323 9.821 1.00 97.00 87 ARG A N 1
ATOM 710 C CA . ARG A 1 87 ? -10.669 -2.788 10.929 1.00 97.00 87 ARG A CA 1
ATOM 711 C C . ARG A 1 87 ? -11.964 -1.973 10.988 1.00 97.00 87 ARG A C 1
ATOM 713 O O . ARG A 1 87 ? -13.032 -2.572 11.103 1.00 97.00 87 ARG A O 1
ATOM 720 N N . ILE A 1 88 ? -11.897 -0.650 10.799 1.00 97.12 88 ILE A N 1
ATOM 721 C CA . ILE A 1 88 ? -13.090 0.213 10.707 1.00 97.12 88 ILE A CA 1
ATOM 722 C C . ILE A 1 88 ? -13.951 -0.166 9.493 1.00 97.12 88 ILE A C 1
ATOM 724 O O . ILE A 1 88 ? -15.155 -0.381 9.634 1.00 97.12 88 ILE A O 1
ATOM 728 N N . CYS A 1 89 ? -13.347 -0.326 8.308 1.00 97.88 89 CYS A N 1
ATOM 729 C CA . CYS A 1 89 ? -14.064 -0.782 7.111 1.00 97.88 89 CYS A CA 1
ATOM 730 C C . CYS A 1 89 ? -14.813 -2.099 7.359 1.00 97.88 89 CYS A C 1
ATOM 732 O O . CYS A 1 89 ? -15.991 -2.208 7.028 1.00 97.88 89 CYS A O 1
ATOM 734 N N . ARG A 1 90 ? -14.162 -3.085 7.987 1.00 97.31 90 ARG A N 1
ATOM 735 C CA . ARG A 1 90 ? -14.785 -4.378 8.303 1.00 97.31 90 ARG A CA 1
ATOM 736 C C . ARG A 1 90 ? -15.867 -4.285 9.372 1.00 97.31 90 ARG A C 1
ATOM 738 O O . ARG A 1 90 ? -16.884 -4.954 9.234 1.00 97.31 90 ARG A O 1
ATOM 745 N N . LYS A 1 91 ? -15.692 -3.446 10.399 1.00 97.62 91 LYS A N 1
ATOM 746 C CA . LYS A 1 91 ? -16.727 -3.172 11.414 1.00 97.62 91 LYS A CA 1
ATOM 747 C C . LYS A 1 91 ? -18.016 -2.644 10.772 1.00 97.62 91 LYS A C 1
ATOM 749 O O . LYS A 1 91 ? -19.106 -2.989 11.215 1.00 97.62 91 LYS A O 1
ATOM 754 N N . LEU A 1 92 ? -17.880 -1.869 9.694 1.00 97.62 92 LEU A N 1
ATOM 755 C CA . LEU A 1 92 ? -18.980 -1.332 8.884 1.00 97.62 92 LEU A CA 1
ATOM 756 C C . LEU A 1 92 ? -19.401 -2.257 7.724 1.00 97.62 92 LEU A C 1
ATOM 758 O O . LEU A 1 92 ? -20.193 -1.859 6.861 1.00 97.62 92 LEU A O 1
ATOM 762 N N . ASP A 1 93 ? -18.885 -3.491 7.676 1.00 97.88 93 ASP A N 1
ATOM 763 C CA . ASP A 1 93 ? -19.178 -4.472 6.623 1.00 97.88 93 ASP A CA 1
ATOM 764 C C . ASP A 1 93 ? -18.914 -3.889 5.213 1.00 97.88 93 ASP A C 1
ATOM 766 O O . ASP A 1 93 ? -19.705 -3.981 4.273 1.00 97.88 93 ASP A O 1
ATOM 770 N N . PHE A 1 94 ? -17.798 -3.174 5.076 1.00 98.19 94 PHE A N 1
ATOM 771 C CA . PHE A 1 94 ? -17.309 -2.638 3.814 1.00 98.19 94 PHE A CA 1
ATOM 772 C C . PHE A 1 94 ? -16.036 -3.375 3.401 1.00 98.19 94 PHE A C 1
ATOM 774 O O . PHE A 1 94 ? -14.982 -3.242 4.019 1.00 98.19 94 PHE A O 1
ATOM 781 N N . HIS A 1 95 ? -16.136 -4.136 2.311 1.00 97.69 95 HIS A N 1
ATOM 782 C CA . HIS A 1 95 ? -15.063 -5.010 1.823 1.00 97.69 95 HIS A CA 1
ATOM 783 C C . HIS A 1 95 ? -14.499 -4.592 0.460 1.00 97.69 95 HIS A C 1
ATOM 785 O O . HIS A 1 95 ? -13.555 -5.203 -0.026 1.00 97.69 95 HIS A O 1
ATOM 791 N N . ASN A 1 96 ? -15.040 -3.541 -0.164 1.00 97.44 96 ASN A N 1
ATOM 792 C CA . ASN A 1 96 ? -14.584 -3.075 -1.473 1.00 97.44 96 ASN A CA 1
ATOM 793 C C . ASN A 1 96 ? -13.346 -2.172 -1.340 1.00 97.44 96 ASN A C 1
ATOM 795 O O . ASN A 1 96 ? -13.386 -0.980 -1.666 1.00 97.44 96 ASN A O 1
ATOM 799 N N . PHE A 1 97 ? -12.252 -2.719 -0.808 1.00 97.94 97 PHE A N 1
ATOM 800 C CA . PHE A 1 97 ? -11.000 -1.989 -0.670 1.00 97.94 97 PHE A CA 1
ATOM 801 C C . PHE A 1 97 ? -9.756 -2.792 -1.056 1.00 97.94 97 PHE A C 1
ATOM 803 O O . PHE A 1 97 ? -9.767 -4.014 -1.123 1.00 97.94 97 PHE A O 1
ATOM 810 N N . VAL A 1 98 ? -8.686 -2.053 -1.347 1.00 98.44 98 VAL A N 1
ATOM 811 C CA . VAL A 1 98 ? -7.367 -2.540 -1.768 1.00 98.44 98 VAL A CA 1
ATOM 812 C C . VAL A 1 98 ? -6.294 -1.884 -0.900 1.00 98.44 98 VAL A C 1
ATOM 814 O O . VAL A 1 98 ? -6.395 -0.691 -0.588 1.00 98.44 98 VAL A O 1
ATOM 817 N N . PHE A 1 99 ? -5.254 -2.629 -0.536 1.00 98.38 99 PHE A N 1
ATOM 818 C CA . PHE A 1 99 ? -4.122 -2.097 0.220 1.00 98.38 99 PHE A CA 1
ATOM 819 C C . PHE A 1 99 ? -3.005 -1.580 -0.686 1.00 98.38 99 PHE A C 1
ATOM 821 O O . PHE A 1 99 ? -2.808 -2.057 -1.801 1.00 98.38 99 PHE A O 1
ATOM 828 N N . SER A 1 100 ? -2.219 -0.623 -0.196 1.00 97.56 100 SER A N 1
ATOM 829 C CA . SER A 1 100 ? -0.905 -0.314 -0.770 1.00 97.56 100 SER A CA 1
ATOM 830 C C . SER A 1 100 ? 0.064 0.169 0.302 1.00 97.56 100 SER A C 1
ATOM 832 O O . SER A 1 100 ? -0.258 1.114 1.015 1.00 97.56 100 SER A O 1
ATOM 834 N N . MET A 1 101 ? 1.258 -0.409 0.353 1.00 95.75 101 MET A N 1
ATOM 835 C CA . MET A 1 101 ? 2.381 0.043 1.174 1.00 95.75 101 MET A CA 1
ATOM 836 C C . MET A 1 101 ? 3.447 0.625 0.250 1.00 95.75 101 MET A C 1
ATOM 838 O O . MET A 1 101 ? 4.046 -0.104 -0.532 1.00 95.75 101 MET A O 1
ATOM 842 N N . LYS A 1 102 ? 3.664 1.939 0.251 1.00 94.00 102 LYS A N 1
ATOM 843 C CA . LYS A 1 102 ? 4.700 2.536 -0.605 1.00 94.00 102 LYS A CA 1
ATOM 844 C C . LYS A 1 102 ? 5.849 3.081 0.223 1.00 94.00 102 LYS A C 1
ATOM 846 O O . LYS A 1 102 ? 5.635 3.822 1.180 1.00 94.00 102 LYS A O 1
ATOM 851 N N . ALA A 1 103 ? 7.064 2.742 -0.182 1.00 93.06 103 ALA A N 1
ATOM 852 C CA . ALA A 1 103 ? 8.285 3.297 0.376 1.00 93.06 103 ALA A CA 1
ATOM 853 C C . ALA A 1 103 ? 9.247 3.663 -0.756 1.00 93.06 103 ALA A C 1
ATOM 855 O O . ALA A 1 103 ? 9.198 3.083 -1.845 1.00 93.06 103 ALA A O 1
ATOM 856 N N . SER A 1 104 ? 10.114 4.642 -0.498 1.00 90.44 104 SER A N 1
ATOM 857 C CA . SER A 1 104 ? 11.208 4.989 -1.403 1.00 90.44 104 SER A CA 1
ATOM 858 C C . SER A 1 104 ? 12.366 4.003 -1.296 1.00 90.44 104 SER A C 1
ATOM 860 O O . SER A 1 104 ? 13.132 3.893 -2.239 1.00 90.44 104 SER A O 1
ATOM 862 N N . ASN A 1 105 ? 12.494 3.240 -0.211 1.00 91.12 105 ASN A N 1
ATOM 863 C CA . ASN A 1 105 ? 13.426 2.120 -0.136 1.00 91.12 105 ASN A CA 1
ATOM 864 C C . ASN A 1 105 ? 12.715 0.820 -0.572 1.00 91.12 105 ASN A C 1
ATOM 866 O O . ASN A 1 105 ? 11.784 0.395 0.119 1.00 91.12 105 ASN A O 1
ATOM 870 N N . PRO A 1 106 ? 13.135 0.163 -1.675 1.00 91.94 106 PRO A N 1
ATOM 871 C CA . PRO A 1 106 ? 12.527 -1.089 -2.126 1.00 91.94 106 PRO A CA 1
ATOM 872 C C . PRO A 1 106 ? 12.556 -2.205 -1.078 1.00 91.94 106 PRO A C 1
ATOM 874 O O . PRO A 1 106 ? 11.626 -3.000 -1.036 1.00 91.94 106 PRO A O 1
ATOM 877 N N . VAL A 1 107 ? 13.575 -2.249 -0.213 1.00 91.75 107 VAL A N 1
ATOM 878 C CA . VAL A 1 107 ? 13.687 -3.268 0.845 1.00 91.75 107 VAL A CA 1
ATOM 879 C C . VAL A 1 107 ? 12.546 -3.118 1.850 1.00 91.75 107 VAL A C 1
ATOM 881 O O . VAL A 1 107 ? 11.794 -4.064 2.067 1.00 91.75 107 VAL A O 1
ATOM 884 N N . ILE A 1 108 ? 12.347 -1.902 2.367 1.00 91.38 108 ILE A N 1
ATOM 885 C CA . ILE A 1 108 ? 11.258 -1.586 3.303 1.00 91.38 108 ILE A CA 1
ATOM 886 C C . ILE A 1 108 ? 9.896 -1.845 2.654 1.00 91.38 108 ILE A C 1
ATOM 888 O O . ILE A 1 108 ? 9.006 -2.412 3.283 1.00 91.38 108 ILE A O 1
ATOM 892 N N . MET A 1 109 ? 9.730 -1.469 1.380 1.00 94.38 109 MET A N 1
ATOM 893 C CA . MET A 1 109 ? 8.497 -1.745 0.640 1.00 94.38 109 MET A CA 1
ATOM 894 C C . MET A 1 109 ? 8.200 -3.250 0.595 1.00 94.38 109 MET A C 1
ATOM 896 O O . MET A 1 109 ? 7.085 -3.656 0.915 1.00 94.38 109 MET A O 1
ATOM 900 N N . VAL A 1 110 ? 9.179 -4.070 0.201 1.00 95.50 110 VAL A N 1
ATOM 901 C CA . VAL A 1 110 ? 9.019 -5.529 0.099 1.00 95.50 110 VAL A CA 1
ATOM 902 C C . VAL A 1 110 ? 8.672 -6.135 1.460 1.00 95.50 110 VAL A C 1
ATOM 904 O O . VAL A 1 110 ? 7.726 -6.917 1.557 1.00 95.50 110 VAL A O 1
ATOM 907 N N . GLU A 1 111 ? 9.386 -5.744 2.516 1.00 95.00 111 GLU A N 1
ATOM 908 C CA . GLU A 1 111 ? 9.121 -6.202 3.884 1.00 95.00 111 GLU A CA 1
ATOM 909 C C . GLU A 1 111 ? 7.712 -5.824 4.354 1.00 95.00 111 GLU A C 1
ATOM 911 O O . GLU A 1 111 ? 6.999 -6.673 4.890 1.00 95.00 111 GLU A O 1
ATOM 916 N N . ALA A 1 112 ? 7.266 -4.593 4.085 1.00 95.44 112 ALA A N 1
ATOM 917 C CA . ALA A 1 112 ? 5.936 -4.128 4.465 1.00 95.44 112 ALA A CA 1
ATOM 918 C C . ALA A 1 112 ? 4.816 -4.913 3.763 1.00 95.44 112 ALA A C 1
ATOM 920 O O . ALA A 1 112 ? 3.841 -5.276 4.416 1.00 95.44 112 ALA A O 1
ATOM 921 N N . TYR A 1 113 ? 4.938 -5.226 2.465 1.00 97.56 113 TYR A N 1
ATOM 922 C CA . TYR A 1 113 ? 3.933 -6.054 1.776 1.00 97.56 113 TYR A CA 1
ATOM 923 C C . TYR A 1 113 ? 3.920 -7.501 2.262 1.00 97.56 113 TYR A C 1
ATOM 925 O O . TYR A 1 113 ? 2.844 -8.069 2.435 1.00 97.56 113 TYR A O 1
ATOM 933 N N . ARG A 1 114 ? 5.090 -8.106 2.497 1.00 96.06 114 ARG A N 1
ATOM 934 C CA . ARG A 1 114 ? 5.165 -9.477 3.025 1.00 96.06 114 ARG A CA 1
ATOM 935 C C . ARG A 1 114 ? 4.539 -9.563 4.417 1.00 96.06 114 ARG A C 1
ATOM 937 O O . ARG A 1 114 ? 3.745 -10.465 4.671 1.00 96.06 114 ARG A O 1
ATOM 944 N N . LEU A 1 115 ? 4.837 -8.592 5.282 1.00 94.94 115 LEU A N 1
ATOM 945 C CA . LEU A 1 115 ? 4.232 -8.490 6.608 1.00 94.94 115 LEU A CA 1
ATOM 946 C C . LEU A 1 115 ? 2.720 -8.252 6.526 1.00 94.94 115 LEU A C 1
ATOM 948 O O . LEU A 1 115 ? 1.966 -8.924 7.219 1.00 94.94 115 LEU A O 1
ATOM 952 N N . LEU A 1 116 ? 2.274 -7.351 5.646 1.00 96.38 116 LEU A N 1
ATOM 953 C CA . LEU A 1 116 ? 0.855 -7.089 5.406 1.00 96.38 116 LEU A CA 1
ATOM 954 C C . LEU A 1 116 ? 0.099 -8.378 5.063 1.00 96.38 116 LEU A C 1
ATOM 956 O O . LEU A 1 116 ? -0.959 -8.644 5.624 1.00 96.38 116 LEU A O 1
ATOM 960 N N . VAL A 1 117 ? 0.643 -9.176 4.144 1.00 95.81 117 VAL A N 1
ATOM 961 C CA . VAL A 1 117 ? 0.038 -10.442 3.714 1.00 95.81 117 VAL A CA 1
ATOM 962 C C . VAL A 1 117 ? 0.038 -11.472 4.839 1.00 95.81 117 VAL A C 1
ATOM 964 O O . VAL A 1 117 ? -0.977 -12.129 5.051 1.00 95.81 117 VAL A O 1
ATOM 967 N N . ALA A 1 118 ? 1.129 -11.579 5.602 1.00 93.94 118 ALA A N 1
ATOM 968 C CA . ALA A 1 118 ? 1.186 -12.460 6.765 1.00 93.94 118 ALA A CA 1
ATOM 969 C C . ALA A 1 118 ? 0.112 -12.104 7.811 1.00 93.94 118 ALA A C 1
ATOM 971 O O . ALA A 1 118 ? -0.604 -12.987 8.281 1.00 93.94 118 ALA A O 1
ATOM 972 N N . GLU A 1 119 ? -0.056 -10.816 8.120 1.00 92.50 119 GLU A N 1
ATOM 973 C CA . GLU A 1 119 ? -1.100 -10.333 9.031 1.00 92.50 119 GLU A CA 1
ATOM 974 C C . GLU A 1 119 ? -2.507 -10.582 8.472 1.00 92.50 119 GLU A C 1
ATOM 976 O O . GLU A 1 119 ? -3.397 -11.019 9.202 1.00 92.50 119 GLU A O 1
ATOM 981 N N . MET A 1 120 ? -2.719 -10.381 7.165 1.00 95.12 120 MET A N 1
ATOM 982 C CA . MET A 1 120 ? -3.990 -10.728 6.523 1.00 95.12 120 MET A CA 1
ATOM 983 C C . MET A 1 120 ? -4.300 -12.220 6.673 1.00 95.12 120 MET A C 1
ATOM 985 O O . MET A 1 120 ? -5.420 -12.557 7.048 1.00 95.12 120 MET A O 1
ATOM 989 N N . TYR A 1 121 ? -3.323 -13.112 6.485 1.00 90.88 121 TYR A N 1
ATOM 990 C CA . TYR A 1 121 ? -3.531 -14.548 6.682 1.00 90.88 121 TYR A CA 1
ATOM 991 C C . TYR A 1 121 ? -3.891 -14.914 8.122 1.00 90.88 121 TYR A C 1
ATOM 993 O O . TYR A 1 121 ? -4.807 -15.712 8.320 1.00 90.88 121 TYR A O 1
ATOM 1001 N N . VAL A 1 122 ? -3.245 -14.305 9.123 1.00 92.50 122 VAL A N 1
ATOM 1002 C CA . VAL A 1 122 ? -3.602 -14.504 10.542 1.00 92.50 122 VAL A CA 1
ATOM 1003 C C . VAL A 1 122 ? -5.059 -14.112 10.806 1.00 92.50 122 VAL A C 1
ATOM 1005 O O . VAL A 1 122 ? -5.759 -14.790 11.556 1.00 92.50 122 VAL A O 1
ATOM 1008 N N . GLN A 1 123 ? -5.537 -13.050 10.157 1.00 91.19 123 GLN A N 1
ATOM 1009 C CA . GLN A 1 123 ? -6.913 -12.566 10.285 1.00 91.19 123 GLN A CA 1
ATOM 1010 C C . GLN A 1 123 ? -7.918 -13.287 9.363 1.00 91.19 123 GLN A C 1
ATOM 1012 O O . GLN A 1 123 ? -9.119 -13.012 9.433 1.00 91.19 123 GLN A O 1
ATOM 1017 N N . GLY A 1 124 ? -7.455 -14.185 8.485 1.00 93.88 124 GLY A N 1
ATOM 1018 C CA . GLY A 1 124 ? -8.279 -14.825 7.455 1.00 93.88 124 GLY A CA 1
ATOM 1019 C C . GLY A 1 124 ? -8.795 -13.848 6.390 1.00 93.88 124 GLY A C 1
ATOM 1020 O O . GLY A 1 124 ? -9.950 -13.942 5.977 1.00 93.88 124 GLY A O 1
ATOM 1021 N N . TRP A 1 125 ? -7.989 -12.855 6.010 1.00 95.62 125 TRP A N 1
ATOM 1022 C CA . TRP A 1 125 ? -8.303 -11.837 5.002 1.00 95.62 125 TRP A CA 1
ATOM 1023 C C . TRP A 1 125 ? -7.529 -12.083 3.701 1.00 95.62 125 TRP A C 1
ATOM 1025 O O . TRP A 1 125 ? -6.422 -12.615 3.715 1.00 95.62 125 TRP A O 1
ATOM 1035 N N . ASP A 1 126 ? -8.101 -11.633 2.587 1.00 94.50 126 ASP A N 1
ATOM 1036 C CA . ASP A 1 126 ? -7.617 -11.864 1.220 1.00 94.50 126 ASP A CA 1
ATOM 1037 C C . ASP A 1 126 ? -7.773 -10.615 0.326 1.00 94.50 126 ASP A C 1
ATOM 1039 O O . ASP A 1 126 ? -8.088 -10.694 -0.860 1.00 94.50 126 ASP A O 1
ATOM 1043 N N . TYR A 1 127 ? -7.570 -9.424 0.898 1.00 98.06 127 TYR A N 1
ATOM 1044 C CA . TYR A 1 127 ? -7.737 -8.172 0.160 1.00 98.06 127 TYR A CA 1
ATOM 1045 C C . TYR A 1 127 ? -6.639 -7.948 -0.890 1.00 98.06 127 TYR A C 1
ATOM 1047 O O . TYR A 1 127 ? -5.468 -8.232 -0.628 1.00 98.06 127 TYR A O 1
ATOM 1055 N N . PRO A 1 128 ? -6.984 -7.339 -2.040 1.00 98.06 128 PRO A N 1
ATOM 1056 C CA . PRO A 1 128 ? -6.031 -7.107 -3.114 1.00 98.06 128 PRO A CA 1
ATOM 1057 C C . PRO A 1 128 ? -4.943 -6.091 -2.737 1.00 98.06 128 PRO A C 1
ATOM 1059 O O . PRO A 1 128 ? -5.131 -5.198 -1.899 1.00 98.06 128 PRO A O 1
ATOM 1062 N N . LEU A 1 129 ? -3.819 -6.177 -3.444 1.00 98.12 129 LEU A N 1
ATOM 1063 C CA . LEU A 1 129 ? -2.603 -5.397 -3.257 1.00 98.12 129 LEU A CA 1
ATOM 1064 C C . LEU A 1 129 ? -2.308 -4.515 -4.474 1.00 98.12 129 LEU A C 1
ATOM 1066 O O . LEU A 1 129 ? -2.187 -4.978 -5.610 1.00 98.12 129 LEU A O 1
ATOM 1070 N N . HIS A 1 130 ? -2.118 -3.220 -4.225 1.00 98.06 130 HIS A N 1
ATOM 1071 C CA . HIS A 1 130 ? -1.642 -2.258 -5.209 1.00 98.06 130 HIS A CA 1
ATOM 1072 C C . HIS A 1 130 ? -0.177 -1.898 -4.989 1.00 98.06 130 HIS A C 1
ATOM 1074 O O . HIS A 1 130 ? 0.126 -1.034 -4.167 1.00 98.06 130 HIS A O 1
ATOM 1080 N N . LEU A 1 131 ? 0.713 -2.494 -5.780 1.00 97.38 131 LEU A N 1
ATOM 1081 C CA . LEU A 1 131 ? 2.153 -2.300 -5.668 1.00 97.38 131 LEU A CA 1
ATOM 1082 C C . LEU A 1 131 ? 2.618 -0.997 -6.317 1.00 97.38 131 LEU A C 1
ATOM 1084 O O . LEU A 1 131 ? 2.131 -0.573 -7.368 1.00 97.38 131 LEU A O 1
ATOM 1088 N N . GLY A 1 132 ? 3.639 -0.385 -5.728 1.00 95.25 132 GLY A N 1
ATOM 1089 C CA . GLY A 1 132 ? 4.387 0.679 -6.380 1.00 95.25 132 GLY A CA 1
ATOM 1090 C C . GLY A 1 132 ? 5.437 1.286 -5.467 1.00 95.25 132 GLY A C 1
ATOM 1091 O O . GLY A 1 132 ? 5.167 1.534 -4.295 1.00 95.25 132 GLY A O 1
ATOM 1092 N N . VAL A 1 133 ? 6.604 1.569 -6.034 1.00 93.06 133 VAL A N 1
ATOM 1093 C CA . VAL A 1 133 ? 7.681 2.310 -5.367 1.00 93.06 133 VAL A CA 1
ATOM 1094 C C . VAL A 1 133 ? 7.353 3.805 -5.432 1.00 93.06 133 VAL A C 1
ATOM 1096 O O . VAL A 1 133 ? 6.916 4.296 -6.475 1.00 93.06 133 VAL A O 1
ATOM 1099 N N . THR A 1 134 ? 7.510 4.531 -4.325 1.00 89.62 134 THR A N 1
ATOM 1100 C CA . THR A 1 134 ? 7.444 6.007 -4.316 1.00 89.62 134 THR A CA 1
ATOM 1101 C C . THR A 1 134 ? 8.811 6.594 -4.601 1.00 89.62 134 THR A C 1
ATOM 1103 O O . THR A 1 134 ? 9.809 6.005 -4.204 1.00 89.62 134 THR A O 1
ATOM 1106 N N . GLU A 1 135 ? 8.857 7.767 -5.238 1.00 84.19 135 GLU A N 1
ATOM 1107 C CA . GLU A 1 135 ? 10.119 8.479 -5.500 1.00 84.19 135 GLU A CA 1
ATOM 1108 C C . GLU A 1 135 ? 11.146 7.548 -6.166 1.00 84.19 135 GLU A C 1
ATOM 1110 O O . GLU A 1 135 ? 12.251 7.315 -5.661 1.00 84.19 135 GLU A O 1
ATOM 1115 N N . ALA A 1 136 ? 10.735 6.918 -7.274 1.00 80.94 136 ALA A N 1
ATOM 1116 C CA . ALA A 1 136 ? 11.618 6.001 -7.979 1.00 80.94 136 ALA A CA 1
ATOM 1117 C C . ALA A 1 136 ? 12.825 6.754 -8.563 1.00 80.94 136 ALA A C 1
ATOM 1119 O O . ALA A 1 136 ? 13.930 6.223 -8.561 1.00 80.94 136 ALA A O 1
ATOM 1120 N N . GLY A 1 137 ? 12.614 8.005 -8.975 1.00 87.62 137 GLY A N 1
ATOM 1121 C CA . GLY A 1 137 ? 13.585 8.817 -9.695 1.00 87.62 137 GLY A CA 1
ATOM 1122 C C . GLY A 1 137 ? 13.198 8.945 -11.165 1.00 87.62 137 GLY A C 1
ATOM 1123 O O . GLY A 1 137 ? 12.076 8.616 -11.560 1.00 87.62 137 GLY A O 1
ATOM 1124 N N . GLU A 1 138 ? 14.135 9.433 -11.962 1.00 87.31 138 GLU A N 1
ATOM 1125 C CA . GLU A 1 138 ? 14.015 9.568 -13.413 1.00 87.31 138 GLU A CA 1
ATOM 1126 C C . GLU A 1 138 ? 14.876 8.521 -14.130 1.00 87.31 138 GLU A C 1
ATOM 1128 O O . GLU A 1 138 ? 15.797 7.941 -13.548 1.00 87.31 138 GLU A O 1
ATOM 1133 N N . GLY A 1 139 ? 14.573 8.268 -15.402 1.00 91.38 139 GLY A N 1
ATOM 1134 C CA . GLY A 1 139 ? 15.434 7.478 -16.270 1.00 91.38 139 GLY A CA 1
ATOM 1135 C C . GLY A 1 139 ? 15.566 6.014 -15.835 1.00 91.38 139 GLY A C 1
ATOM 1136 O O . GLY A 1 139 ? 14.630 5.384 -15.324 1.00 91.38 139 GLY A O 1
ATOM 1137 N N . GLU A 1 140 ? 16.737 5.443 -16.094 1.00 92.06 140 GLU A N 1
ATOM 1138 C CA . GLU A 1 140 ? 17.027 4.034 -15.815 1.00 92.06 140 GLU A CA 1
ATOM 1139 C C . GLU A 1 140 ? 17.013 3.714 -14.317 1.00 92.06 140 GLU A C 1
ATOM 1141 O O . GLU A 1 140 ? 16.517 2.657 -13.933 1.00 92.06 140 GLU A O 1
ATOM 1146 N N . ASP A 1 141 ? 17.454 4.633 -13.455 1.00 90.75 141 ASP A N 1
ATOM 1147 C CA . ASP A 1 141 ? 17.479 4.415 -12.005 1.00 90.75 141 ASP A CA 1
ATOM 1148 C C . ASP A 1 141 ? 16.063 4.216 -11.449 1.00 90.75 141 ASP A C 1
ATOM 1150 O O . ASP A 1 141 ? 15.806 3.266 -10.702 1.00 90.75 141 ASP A O 1
ATOM 1154 N N . GLY A 1 142 ? 15.107 5.044 -11.887 1.00 92.31 142 GLY A N 1
ATOM 1155 C CA . GLY A 1 142 ? 13.701 4.893 -11.510 1.00 92.31 142 GLY A CA 1
ATOM 1156 C C . GLY A 1 142 ? 13.083 3.584 -11.998 1.00 92.31 142 GLY A C 1
ATOM 1157 O O . GLY A 1 142 ? 12.350 2.914 -11.255 1.00 92.31 142 GLY A O 1
ATOM 1158 N N . ARG A 1 143 ? 13.421 3.167 -13.224 1.00 94.56 143 ARG A N 1
ATOM 1159 C CA . ARG A 1 143 ? 12.972 1.892 -13.807 1.00 94.56 143 ARG A CA 1
ATOM 1160 C C . ARG A 1 143 ? 13.582 0.700 -13.062 1.00 94.56 143 ARG A C 1
ATOM 1162 O O . ARG A 1 143 ? 12.850 -0.224 -12.707 1.00 94.56 143 ARG A O 1
ATOM 1169 N N . MET A 1 144 ? 14.875 0.745 -12.746 1.00 94.12 144 MET A N 1
ATOM 1170 C CA . MET A 1 144 ? 15.596 -0.301 -12.016 1.00 94.12 144 MET A CA 1
ATOM 1171 C C . MET A 1 144 ? 15.066 -0.456 -10.591 1.00 94.12 144 MET A C 1
ATOM 1173 O O . MET A 1 144 ? 14.736 -1.561 -10.163 1.00 94.12 144 MET A O 1
ATOM 1177 N N . LYS A 1 145 ? 14.892 0.656 -9.875 1.00 94.06 145 LYS A N 1
ATOM 1178 C CA . LYS A 1 145 ? 14.354 0.671 -8.512 1.00 94.06 145 LYS A CA 1
ATOM 1179 C C . LYS A 1 145 ? 12.924 0.130 -8.455 1.00 94.06 145 LYS A C 1
ATOM 1181 O O . LYS A 1 145 ? 12.590 -0.663 -7.572 1.00 94.06 145 LYS A O 1
ATOM 1186 N N . SER A 1 146 ? 12.099 0.500 -9.437 1.00 94.75 146 SER A N 1
ATOM 1187 C CA . SER A 1 146 ? 10.743 -0.037 -9.594 1.00 94.75 146 SER A CA 1
ATOM 1188 C C . SER A 1 146 ? 10.749 -1.531 -9.909 1.00 94.75 146 SER A C 1
ATOM 1190 O O . SER A 1 146 ? 9.958 -2.271 -9.327 1.00 94.75 146 SER A O 1
ATOM 1192 N N . ALA A 1 147 ? 11.654 -1.988 -10.779 1.00 95.31 147 ALA A N 1
ATOM 1193 C CA . ALA A 1 147 ? 11.796 -3.401 -11.112 1.00 95.31 147 ALA A CA 1
ATOM 1194 C C . ALA A 1 147 ? 12.241 -4.241 -9.908 1.00 95.31 147 ALA A C 1
ATOM 1196 O O . ALA A 1 147 ? 11.684 -5.312 -9.690 1.00 95.31 147 ALA A O 1
ATOM 1197 N N . ILE A 1 148 ? 13.170 -3.737 -9.088 1.00 94.69 148 ILE A N 1
ATOM 1198 C CA . ILE A 1 148 ? 13.606 -4.407 -7.856 1.00 94.69 148 ILE A CA 1
ATOM 1199 C C . ILE A 1 148 ? 12.442 -4.519 -6.865 1.00 94.69 148 ILE A C 1
ATOM 1201 O O . ILE A 1 148 ? 12.159 -5.612 -6.385 1.00 94.69 148 ILE A O 1
ATOM 1205 N N . GLY A 1 149 ? 11.732 -3.423 -6.577 1.00 95.25 149 GLY A N 1
ATOM 1206 C CA . GLY A 1 149 ? 10.641 -3.445 -5.596 1.00 95.25 149 GLY A CA 1
ATOM 1207 C C . GLY A 1 149 ? 9.421 -4.248 -6.059 1.00 95.25 149 GLY A C 1
ATOM 1208 O O . GLY A 1 149 ? 8.987 -5.180 -5.388 1.00 95.25 149 GLY A O 1
ATOM 1209 N N . ILE A 1 150 ? 8.866 -3.898 -7.224 1.00 96.81 150 ILE A N 1
ATOM 1210 C CA . ILE A 1 150 ? 7.637 -4.511 -7.752 1.00 96.81 150 ILE A CA 1
ATOM 1211 C C . ILE A 1 150 ? 7.916 -5.930 -8.253 1.00 96.81 150 ILE A C 1
ATOM 1213 O O . ILE A 1 150 ? 7.149 -6.839 -7.958 1.00 96.81 150 ILE A O 1
ATOM 1217 N N . GLY A 1 151 ? 9.011 -6.134 -8.989 1.00 95.19 151 GLY A N 1
ATOM 1218 C CA . GLY A 1 151 ? 9.352 -7.436 -9.561 1.00 95.19 151 GLY A CA 1
ATOM 1219 C C . GLY A 1 151 ? 9.591 -8.504 -8.497 1.00 95.19 151 GLY A C 1
ATOM 1220 O O . GLY A 1 151 ? 9.119 -9.621 -8.673 1.00 95.19 151 GLY A O 1
ATOM 1221 N N . THR A 1 152 ? 10.239 -8.157 -7.377 1.00 94.44 152 THR A N 1
ATOM 1222 C CA . THR A 1 152 ? 10.432 -9.090 -6.250 1.00 94.44 152 THR A CA 1
ATOM 1223 C C . THR A 1 152 ? 9.095 -9.589 -5.707 1.00 94.44 152 THR A C 1
ATOM 1225 O O . THR A 1 152 ? 8.894 -10.791 -5.593 1.00 94.44 152 THR A O 1
ATOM 1228 N N . LEU A 1 153 ? 8.149 -8.683 -5.446 1.00 94.62 153 LEU A N 1
ATOM 1229 C CA . LEU A 1 153 ? 6.832 -9.055 -4.919 1.00 94.62 153 LEU A CA 1
ATOM 1230 C C . LEU A 1 153 ? 6.007 -9.859 -5.925 1.00 94.62 153 LEU A C 1
ATOM 1232 O O . LEU A 1 153 ? 5.374 -10.837 -5.547 1.00 94.62 153 LEU A O 1
ATOM 1236 N N . LEU A 1 154 ? 6.069 -9.506 -7.211 1.00 94.69 154 LEU A N 1
ATOM 1237 C CA . LEU A 1 154 ? 5.409 -10.287 -8.258 1.00 94.69 154 LEU A CA 1
ATOM 1238 C C . LEU A 1 154 ? 5.964 -11.717 -8.351 1.00 94.69 154 LEU A C 1
ATOM 1240 O O . LEU A 1 154 ? 5.206 -12.639 -8.630 1.00 94.69 154 LEU A O 1
ATOM 1244 N N . GLN A 1 155 ? 7.265 -11.913 -8.112 1.00 90.00 155 GLN A N 1
ATOM 1245 C CA . GLN A 1 155 ? 7.874 -13.248 -8.039 1.00 90.00 155 GLN A CA 1
ATOM 1246 C C . GLN A 1 155 ? 7.502 -14.005 -6.755 1.00 90.00 155 GLN A C 1
ATOM 1248 O O . GLN A 1 155 ? 7.446 -15.229 -6.782 1.00 90.00 155 GLN A O 1
ATOM 1253 N N . ASP A 1 156 ? 7.182 -13.302 -5.666 1.00 89.50 156 ASP A N 1
ATOM 1254 C CA . ASP A 1 156 ? 6.588 -13.908 -4.466 1.00 89.50 156 ASP A CA 1
ATOM 1255 C C . ASP A 1 156 ? 5.110 -14.311 -4.673 1.00 89.50 156 ASP A C 1
ATOM 1257 O O . ASP A 1 156 ? 4.493 -14.881 -3.774 1.00 89.50 156 ASP A O 1
ATOM 1261 N N . GLY A 1 157 ? 4.514 -13.989 -5.829 1.00 90.88 157 GLY A N 1
ATOM 1262 C CA . GLY A 1 157 ? 3.086 -14.179 -6.098 1.00 90.88 157 GLY A CA 1
ATOM 1263 C C . GLY A 1 157 ? 2.192 -13.099 -5.481 1.00 90.88 157 GLY A C 1
ATOM 1264 O O . GLY A 1 157 ? 0.989 -13.305 -5.335 1.00 90.88 157 GLY A O 1
ATOM 1265 N N . LEU A 1 158 ? 2.761 -11.951 -5.104 1.00 93.56 158 LEU A N 1
ATOM 1266 C CA . LEU A 1 158 ? 2.052 -10.841 -4.473 1.00 93.56 158 LEU A CA 1
ATOM 1267 C C . LEU A 1 158 ? 1.838 -9.699 -5.473 1.00 93.56 158 LEU A C 1
ATOM 1269 O O . LEU A 1 158 ? 2.798 -9.198 -6.055 1.00 93.56 158 LEU A O 1
ATOM 1273 N N . GLY A 1 159 ? 0.595 -9.227 -5.616 1.00 95.25 159 GLY A N 1
ATOM 1274 C CA . GLY A 1 159 ? 0.254 -8.024 -6.383 1.00 95.25 159 GLY A CA 1
ATOM 1275 C C . GLY A 1 159 ? -0.881 -8.217 -7.389 1.00 95.25 159 GLY A C 1
ATOM 1276 O O . GLY A 1 159 ? -0.768 -9.007 -8.318 1.00 95.25 159 GLY A O 1
ATOM 1277 N N . ASP A 1 160 ? -1.932 -7.405 -7.263 1.00 96.44 160 ASP A N 1
ATOM 1278 C CA . ASP A 1 160 ? -3.132 -7.457 -8.119 1.00 96.44 160 ASP A CA 1
ATOM 1279 C C . ASP A 1 160 ? -3.209 -6.272 -9.089 1.00 96.44 160 ASP A C 1
ATOM 1281 O O . ASP A 1 160 ? -3.822 -6.317 -10.155 1.00 96.44 160 ASP A O 1
ATOM 1285 N N . THR A 1 161 ? -2.584 -5.160 -8.714 1.00 96.88 161 THR A N 1
ATOM 1286 C CA . THR A 1 161 ? -2.417 -3.987 -9.570 1.00 96.88 161 THR A CA 1
ATOM 1287 C C . THR A 1 161 ? -1.082 -3.332 -9.260 1.00 96.88 161 THR A C 1
ATOM 1289 O O . THR A 1 161 ? -0.624 -3.330 -8.121 1.00 96.88 161 THR A O 1
ATOM 1292 N N . ILE A 1 162 ? -0.443 -2.748 -10.269 1.00 96.88 162 ILE A N 1
ATOM 1293 C CA . ILE A 1 162 ? 0.858 -2.099 -10.118 1.00 96.88 162 ILE A CA 1
ATOM 1294 C C . ILE A 1 162 ? 0.816 -0.669 -10.648 1.00 96.88 162 ILE A C 1
ATOM 1296 O O . ILE A 1 162 ? 0.007 -0.330 -11.515 1.00 96.88 162 ILE A O 1
ATOM 1300 N N . ARG A 1 163 ? 1.702 0.173 -10.121 1.00 95.81 163 ARG A N 1
ATOM 1301 C CA . ARG A 1 163 ? 2.057 1.466 -10.704 1.00 95.81 163 ARG A CA 1
ATOM 1302 C C . ARG A 1 163 ? 3.546 1.733 -10.498 1.00 95.81 163 ARG A C 1
ATOM 1304 O O . ARG A 1 163 ? 4.002 1.846 -9.359 1.00 95.81 163 ARG A O 1
ATOM 1311 N N . VAL A 1 164 ? 4.265 1.909 -11.597 1.00 95.19 164 VAL A N 1
ATOM 1312 C CA . VAL A 1 164 ? 5.604 2.510 -11.630 1.00 95.19 164 VAL A CA 1
ATOM 1313 C C . VAL A 1 164 ? 5.434 4.021 -11.467 1.00 95.19 164 VAL A C 1
ATOM 1315 O O . VAL A 1 164 ? 4.522 4.574 -12.063 1.00 95.19 164 VAL A O 1
ATOM 1318 N N . SER A 1 165 ? 6.229 4.668 -10.610 1.00 92.12 165 SER A N 1
ATOM 1319 C CA . SER A 1 165 ? 6.099 6.111 -10.328 1.00 92.12 165 SER A CA 1
ATOM 1320 C C . SER A 1 165 ? 7.398 6.830 -10.696 1.00 92.12 165 SER A C 1
ATOM 1322 O O . SER A 1 165 ? 8.298 6.906 -9.858 1.00 92.12 165 SER A O 1
ATOM 1324 N N . LEU A 1 166 ? 7.506 7.304 -11.940 1.00 93.44 166 LEU A N 1
ATOM 1325 C CA . LEU A 1 166 ? 8.698 7.998 -12.453 1.00 93.44 166 LEU A CA 1
ATOM 1326 C C . LEU A 1 166 ? 8.538 9.514 -12.315 1.00 93.44 166 LEU A C 1
ATOM 1328 O O . LEU A 1 166 ? 7.424 10.036 -12.327 1.00 93.44 166 LEU A O 1
ATOM 1332 N N . THR A 1 167 ? 9.654 10.236 -12.244 1.00 92.25 167 THR A N 1
ATOM 1333 C CA . THR A 1 167 ? 9.681 11.707 -12.375 1.00 92.25 167 THR A CA 1
ATOM 1334 C C . THR A 1 167 ? 9.713 12.124 -13.856 1.00 92.25 167 THR A C 1
ATOM 1336 O O . THR A 1 167 ? 10.380 13.072 -14.248 1.00 92.25 167 THR A O 1
ATOM 1339 N N . GLU A 1 168 ? 9.003 11.381 -14.701 1.00 92.06 168 GLU A N 1
ATOM 1340 C CA . GLU A 1 168 ? 8.923 11.542 -16.156 1.00 92.06 168 GLU A CA 1
ATOM 1341 C C . GLU A 1 168 ? 7.448 11.700 -16.570 1.00 92.06 168 GLU A C 1
ATOM 1343 O O . GLU A 1 168 ? 6.552 11.509 -15.736 1.00 92.06 168 GLU A O 1
ATOM 1348 N N . PRO A 1 169 ? 7.155 12.057 -17.834 1.00 93.81 169 PRO A N 1
ATOM 1349 C CA . PRO A 1 169 ? 5.787 12.045 -18.335 1.00 93.81 169 PRO A CA 1
ATOM 1350 C C . PRO A 1 169 ? 5.092 10.692 -18.080 1.00 93.81 169 PRO A C 1
ATOM 1352 O O . PRO A 1 169 ? 5.725 9.642 -18.197 1.00 93.81 169 PRO A O 1
ATOM 1355 N N . PRO A 1 170 ? 3.796 10.678 -17.722 1.00 92.81 170 PRO A N 1
ATOM 1356 C CA . PRO A 1 170 ? 3.100 9.465 -17.281 1.00 92.81 170 PRO A CA 1
ATOM 1357 C C . PRO A 1 170 ? 3.045 8.354 -18.340 1.00 92.81 170 PRO A C 1
ATOM 1359 O O . PRO A 1 170 ? 2.955 7.177 -17.996 1.00 92.81 170 PRO A O 1
ATOM 1362 N N . GLU A 1 171 ? 3.112 8.697 -19.625 1.00 94.88 171 GLU A N 1
ATOM 1363 C CA . GLU A 1 171 ? 3.247 7.746 -20.731 1.00 94.88 171 GLU A CA 1
ATOM 1364 C C . GLU A 1 171 ? 4.507 6.872 -20.618 1.00 94.88 171 GLU A C 1
ATOM 1366 O O . GLU A 1 171 ? 4.458 5.688 -20.960 1.00 94.88 171 GLU A O 1
ATOM 1371 N N . GLU A 1 172 ? 5.591 7.405 -20.047 1.00 94.50 172 GLU A N 1
ATOM 1372 C CA . GLU A 1 172 ? 6.850 6.687 -19.821 1.00 94.50 172 GLU A CA 1
ATOM 1373 C C . GLU A 1 172 ? 6.739 5.655 -18.686 1.00 94.50 172 GLU A C 1
ATOM 1375 O O . GLU A 1 172 ? 7.518 4.703 -18.629 1.00 94.50 172 GLU A O 1
ATOM 1380 N N . GLU A 1 173 ? 5.736 5.772 -17.801 1.00 94.62 173 GLU A N 1
ATOM 1381 C CA . GLU A 1 173 ? 5.457 4.760 -16.769 1.00 94.62 173 GLU A CA 1
ATOM 1382 C C . GLU A 1 173 ? 4.879 3.464 -17.383 1.00 94.62 173 GLU A C 1
ATOM 1384 O O . GLU A 1 173 ? 4.966 2.393 -16.771 1.00 94.62 173 GLU A O 1
ATOM 1389 N N . ILE A 1 174 ? 4.283 3.530 -18.585 1.00 95.00 174 ILE A N 1
ATOM 1390 C CA . ILE A 1 174 ? 3.472 2.442 -19.158 1.00 95.00 174 ILE A CA 1
ATOM 1391 C C . ILE A 1 174 ? 4.313 1.255 -19.623 1.00 95.00 174 ILE A C 1
ATOM 1393 O O . ILE A 1 174 ? 3.950 0.113 -19.329 1.00 95.00 174 ILE A O 1
ATOM 1397 N N . ASP A 1 175 ? 5.409 1.487 -20.347 1.00 95.44 175 ASP A N 1
ATOM 1398 C CA . ASP A 1 175 ? 6.271 0.402 -20.831 1.00 95.44 175 ASP A CA 1
ATOM 1399 C C . ASP A 1 175 ? 6.871 -0.443 -19.687 1.00 95.44 175 ASP A C 1
ATOM 1401 O O . ASP A 1 175 ? 6.622 -1.657 -19.657 1.00 95.44 175 ASP A O 1
ATOM 1405 N N . PRO A 1 176 ? 7.561 0.140 -18.681 1.00 95.06 176 PRO A N 1
ATOM 1406 C CA . PRO A 1 176 ? 8.089 -0.638 -17.564 1.00 95.06 176 PRO A CA 1
ATOM 1407 C C . PRO A 1 176 ? 6.974 -1.305 -16.747 1.00 95.06 176 PRO A C 1
ATOM 1409 O O . PRO A 1 176 ? 7.133 -2.462 -16.350 1.00 95.06 176 PRO A O 1
ATOM 1412 N N . CYS A 1 177 ? 5.819 -0.644 -16.556 1.00 95.44 177 CYS A N 1
ATOM 1413 C CA . CYS A 1 177 ? 4.646 -1.284 -15.947 1.00 95.44 177 CYS A CA 1
ATOM 1414 C C . CYS A 1 177 ? 4.232 -2.538 -16.721 1.00 95.44 177 CYS A C 1
ATOM 1416 O O . CYS A 1 177 ? 4.063 -3.597 -16.125 1.00 95.44 177 CYS A O 1
ATOM 1418 N N . ARG A 1 178 ? 4.079 -2.449 -18.047 1.00 96.69 178 ARG A N 1
ATOM 1419 C CA . ARG A 1 178 ? 3.636 -3.578 -18.876 1.00 96.69 178 ARG A CA 1
ATOM 1420 C C . ARG A 1 178 ? 4.621 -4.740 -18.810 1.00 96.69 178 ARG A C 1
ATOM 1422 O O . ARG A 1 178 ? 4.202 -5.888 -18.686 1.00 96.69 178 ARG A O 1
ATOM 1429 N N . ARG A 1 179 ? 5.925 -4.455 -18.852 1.00 96.62 179 ARG A N 1
ATOM 1430 C CA . ARG A 1 179 ? 6.973 -5.481 -18.738 1.00 96.62 179 ARG A CA 1
ATOM 1431 C C . ARG A 1 179 ? 6.904 -6.209 -17.393 1.00 96.62 179 ARG A C 1
ATOM 1433 O O . ARG A 1 179 ? 6.974 -7.436 -17.374 1.00 96.62 179 ARG A O 1
ATOM 1440 N N . LEU A 1 180 ? 6.700 -5.479 -16.294 1.00 96.31 180 LEU A N 1
ATOM 1441 C CA . LEU A 1 180 ? 6.528 -6.064 -14.959 1.00 96.31 180 LEU A CA 1
ATOM 1442 C C . LEU A 1 180 ? 5.218 -6.853 -14.833 1.00 96.31 180 LEU A C 1
ATOM 1444 O O . LEU A 1 180 ? 5.234 -7.976 -14.340 1.00 96.31 180 LEU A O 1
ATOM 1448 N N . ALA A 1 181 ? 4.101 -6.322 -15.334 1.00 95.62 181 ALA A N 1
ATOM 1449 C CA . ALA A 1 181 ? 2.818 -7.026 -15.331 1.00 95.62 181 ALA A CA 1
ATOM 1450 C C . ALA A 1 181 ? 2.896 -8.354 -16.101 1.00 95.62 181 ALA A C 1
ATOM 1452 O O . ALA A 1 181 ? 2.414 -9.377 -15.615 1.00 95.62 181 ALA A O 1
ATOM 1453 N N . ASN A 1 182 ? 3.559 -8.366 -17.262 1.00 95.19 182 ASN A N 1
ATOM 1454 C CA . ASN A 1 182 ? 3.778 -9.583 -18.043 1.00 95.19 182 ASN A CA 1
ATOM 1455 C C . ASN A 1 182 ? 4.652 -10.600 -17.293 1.00 95.19 182 ASN A C 1
ATOM 1457 O O . ASN A 1 182 ? 4.381 -11.796 -17.355 1.00 95.19 182 ASN A O 1
ATOM 1461 N N . LEU A 1 183 ? 5.678 -10.137 -16.567 1.00 91.75 183 LEU A N 1
ATOM 1462 C CA . LEU A 1 183 ? 6.512 -10.997 -15.723 1.00 91.75 183 LEU A CA 1
ATOM 1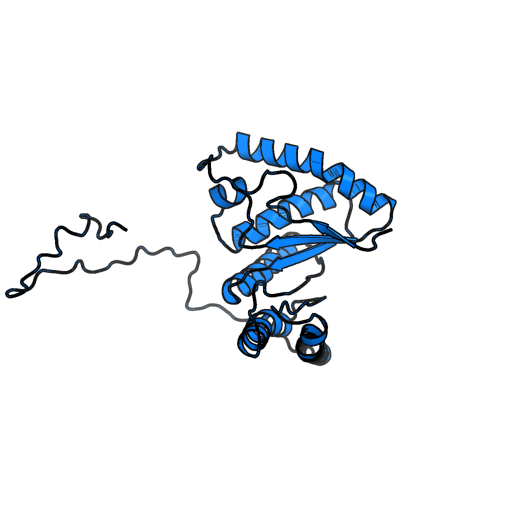463 C C . LEU A 1 183 ? 5.680 -11.679 -14.626 1.00 91.75 183 LEU A C 1
ATOM 1465 O O . LEU A 1 183 ? 5.767 -12.896 -14.474 1.00 91.75 183 LEU A O 1
ATOM 1469 N N . GLY A 1 184 ? 4.862 -10.910 -13.900 1.00 90.56 184 GLY A N 1
ATOM 1470 C CA . GLY A 1 184 ? 3.979 -11.442 -12.857 1.00 90.56 184 GLY A CA 1
ATOM 1471 C C . GLY A 1 184 ? 2.912 -12.388 -13.413 1.00 90.56 184 GLY A C 1
ATOM 1472 O O . GLY A 1 184 ? 2.713 -13.472 -12.877 1.00 90.56 184 GLY A O 1
ATOM 1473 N N . THR A 1 185 ? 2.292 -12.029 -14.542 1.00 91.81 185 THR A N 1
ATOM 1474 C CA . THR A 1 185 ? 1.284 -12.871 -15.215 1.00 91.81 185 THR A CA 1
ATOM 1475 C C . THR A 1 185 ? 1.880 -14.216 -15.614 1.00 91.81 185 THR A C 1
ATOM 1477 O O . THR A 1 185 ? 1.310 -15.257 -15.308 1.00 91.81 185 THR A O 1
ATOM 1480 N N . ARG A 1 186 ? 3.073 -14.210 -16.220 1.00 90.62 186 ARG A N 1
ATOM 1481 C CA . ARG A 1 186 ? 3.775 -15.442 -16.587 1.00 90.62 186 ARG A CA 1
ATOM 1482 C C . ARG A 1 186 ? 4.098 -16.305 -15.366 1.00 90.62 186 ARG A C 1
ATOM 1484 O O . ARG A 1 186 ? 3.932 -17.518 -15.440 1.00 90.62 186 ARG A O 1
ATOM 1491 N N . ALA A 1 187 ? 4.571 -15.703 -14.272 1.00 86.69 187 ALA A N 1
ATOM 1492 C CA . ALA A 1 187 ? 4.856 -16.429 -13.032 1.00 86.69 187 ALA A CA 1
ATOM 1493 C C . ALA A 1 187 ? 3.583 -17.083 -12.465 1.00 86.69 187 ALA A C 1
ATOM 1495 O O . ALA A 1 187 ? 3.613 -18.253 -12.088 1.00 86.69 187 ALA A O 1
ATOM 1496 N N . ALA A 1 188 ? 2.453 -16.371 -12.496 1.00 86.50 188 ALA A N 1
ATOM 1497 C CA . ALA A 1 188 ? 1.158 -16.899 -12.079 1.00 86.50 188 ALA A CA 1
ATOM 1498 C C . ALA A 1 188 ? 0.666 -18.051 -12.978 1.00 86.50 188 ALA A C 1
ATOM 1500 O O . ALA A 1 188 ? 0.206 -19.069 -12.465 1.00 86.50 188 ALA A O 1
ATOM 1501 N N . GLU A 1 189 ? 0.799 -17.930 -14.305 1.00 88.94 189 GLU A N 1
ATOM 1502 C CA . GLU A 1 189 ? 0.382 -18.958 -15.277 1.00 88.94 189 GLU A CA 1
ATOM 1503 C C . GLU A 1 189 ? 1.091 -20.298 -15.066 1.00 88.94 189 GLU A C 1
ATOM 1505 O O . GLU A 1 189 ? 0.465 -21.354 -15.151 1.00 88.94 189 GLU A O 1
ATOM 1510 N N . ILE A 1 190 ? 2.392 -20.265 -14.778 1.00 89.12 190 ILE A N 1
ATOM 1511 C CA . ILE A 1 190 ? 3.178 -21.480 -14.526 1.00 89.12 190 ILE A CA 1
ATOM 1512 C C . ILE A 1 190 ? 3.161 -21.900 -13.049 1.00 89.12 190 ILE A C 1
ATOM 1514 O O . ILE A 1 190 ? 3.875 -22.830 -12.682 1.00 89.12 190 ILE A O 1
ATOM 1518 N N . GLN A 1 191 ? 2.379 -21.206 -12.211 1.00 82.19 191 GLN A N 1
ATOM 1519 C CA . GLN A 1 191 ? 2.342 -21.359 -10.754 1.00 82.19 191 GLN A CA 1
ATOM 1520 C C . GLN A 1 191 ? 3.741 -21.383 -10.126 1.00 82.19 191 GLN A C 1
ATOM 1522 O O . GLN A 1 191 ? 4.051 -22.215 -9.272 1.00 82.19 191 GLN A O 1
ATOM 1527 N N . GLN A 1 192 ? 4.599 -20.463 -10.571 1.00 77.56 192 GLN A N 1
ATOM 1528 C CA . GLN A 1 192 ? 5.932 -20.279 -10.018 1.00 77.56 192 GLN A CA 1
ATOM 1529 C C . GLN A 1 192 ? 5.801 -19.710 -8.603 1.00 77.56 192 GLN A C 1
ATOM 1531 O O . GLN A 1 192 ? 5.701 -18.503 -8.413 1.00 77.56 192 GLN A O 1
ATOM 1536 N N . GLY A 1 193 ? 5.751 -20.602 -7.618 1.00 66.38 193 GLY A N 1
ATOM 1537 C CA . GLY A 1 193 ? 5.852 -20.259 -6.208 1.00 66.38 193 GLY A CA 1
ATOM 1538 C C . GLY A 1 193 ? 7.305 -20.159 -5.758 1.00 66.38 193 GLY A C 1
ATOM 1539 O O . GLY A 1 193 ? 8.225 -20.652 -6.415 1.00 66.38 193 GLY A O 1
ATOM 1540 N N . VAL A 1 194 ? 7.507 -19.538 -4.600 1.00 63.41 194 VAL A N 1
ATOM 1541 C CA . VAL A 1 194 ? 8.777 -19.631 -3.882 1.00 63.41 194 VAL A CA 1
ATOM 1542 C C . VAL A 1 194 ? 8.770 -20.955 -3.125 1.00 63.41 194 VAL A C 1
ATOM 1544 O O . VAL A 1 194 ? 7.828 -21.236 -2.382 1.00 63.41 194 VAL A O 1
ATOM 1547 N N . GLU A 1 195 ? 9.807 -21.771 -3.317 1.00 67.19 195 GLU A N 1
ATOM 1548 C CA . GLU A 1 195 ? 10.031 -22.940 -2.463 1.00 67.19 195 GLU A CA 1
ATOM 1549 C C . GLU A 1 195 ? 10.012 -22.496 -0.992 1.00 67.19 195 GLU A C 1
ATOM 1551 O O . GLU A 1 195 ? 10.593 -21.450 -0.680 1.00 67.19 195 GLU A O 1
ATOM 1556 N N . PRO A 1 196 ? 9.368 -23.244 -0.079 1.00 62.16 196 PRO A N 1
ATOM 1557 C CA . PRO A 1 196 ? 9.319 -22.882 1.331 1.00 62.16 196 PRO A CA 1
ATOM 1558 C C . PRO A 1 196 ? 10.720 -22.563 1.868 1.00 62.16 196 PRO A C 1
ATOM 1560 O O . PRO A 1 196 ? 11.585 -23.436 1.963 1.00 62.16 196 PRO A O 1
ATOM 1563 N N . PHE A 1 197 ? 10.958 -21.293 2.198 1.00 64.62 197 PHE A N 1
ATOM 1564 C CA . PHE A 1 197 ? 12.223 -20.857 2.772 1.00 64.62 197 PHE A CA 1
ATOM 1565 C C . PHE A 1 197 ? 12.151 -20.972 4.2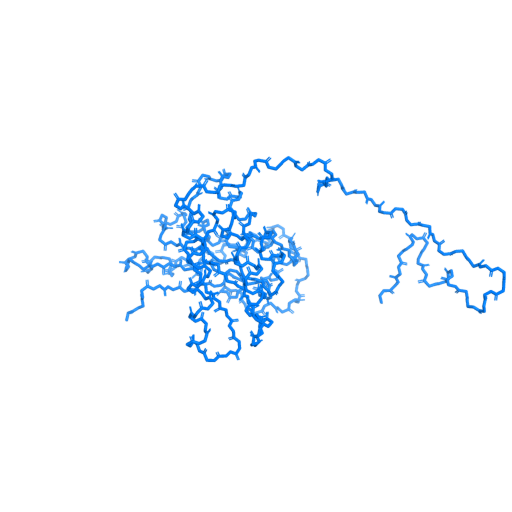91 1.00 64.62 197 PHE A C 1
ATOM 1567 O O . PHE A 1 197 ? 11.402 -20.258 4.957 1.00 64.62 197 PHE A O 1
ATOM 1574 N N . GLU A 1 198 ? 12.956 -21.871 4.841 1.00 67.25 198 GLU A N 1
ATOM 1575 C CA . GLU A 1 198 ? 13.174 -21.977 6.275 1.00 67.25 198 GLU A CA 1
ATOM 1576 C C . GLU A 1 198 ? 14.356 -21.065 6.647 1.00 67.25 198 GLU A C 1
ATOM 1578 O O . GLU A 1 198 ? 15.504 -21.351 6.297 1.00 67.25 198 GLU A O 1
ATOM 1583 N N . GLU A 1 199 ? 14.086 -19.943 7.323 1.00 57.28 199 GLU A N 1
ATOM 1584 C CA . GLU A 1 199 ? 15.140 -19.049 7.810 1.00 57.28 199 GLU A CA 1
ATOM 1585 C C . GLU A 1 199 ? 15.924 -19.731 8.938 1.00 57.28 199 GLU A C 1
ATOM 1587 O O . GLU A 1 199 ? 15.448 -19.846 10.065 1.00 57.28 199 GLU A O 1
ATOM 1592 N N . LYS A 1 200 ? 17.142 -20.181 8.626 1.00 72.56 200 LYS A N 1
ATOM 1593 C CA . LYS A 1 200 ? 18.019 -20.903 9.565 1.00 72.56 200 LYS A CA 1
ATOM 1594 C C . LYS A 1 200 ? 19.090 -20.033 10.212 1.00 72.56 200 LYS A C 1
ATOM 1596 O O . LYS A 1 200 ? 19.825 -20.532 11.061 1.00 72.56 200 LYS A O 1
ATOM 1601 N N . HIS A 1 201 ? 19.242 -18.779 9.783 1.00 57.59 201 HIS A N 1
ATOM 1602 C CA . HIS A 1 201 ? 20.416 -17.974 10.131 1.00 57.59 201 HIS A CA 1
ATOM 1603 C C . HIS A 1 201 ? 20.072 -16.645 10.801 1.00 57.59 201 HIS A C 1
ATOM 1605 O O . HIS A 1 201 ? 20.823 -16.183 11.660 1.00 57.59 201 HIS A O 1
ATOM 1611 N N . ARG A 1 202 ? 18.956 -16.016 10.424 1.00 56.19 202 ARG A N 1
ATOM 1612 C CA . ARG A 1 202 ? 18.507 -14.752 11.014 1.00 56.19 202 ARG A CA 1
ATOM 1613 C C . ARG A 1 202 ? 17.438 -15.011 12.067 1.00 56.19 202 ARG A C 1
ATOM 1615 O O . ARG A 1 202 ? 16.296 -15.330 11.758 1.00 56.19 202 ARG A O 1
ATOM 1622 N N . HIS A 1 203 ? 17.814 -14.824 13.324 1.00 60.91 203 HIS A N 1
ATOM 1623 C CA . HIS A 1 203 ? 16.901 -14.889 14.455 1.00 60.91 203 HIS A CA 1
ATOM 1624 C C . HIS A 1 203 ? 16.339 -13.489 14.746 1.00 60.91 203 HIS A C 1
ATOM 1626 O O . HIS A 1 203 ? 16.862 -12.760 15.579 1.00 60.91 203 HIS A O 1
ATOM 1632 N N . TYR A 1 204 ? 15.288 -13.080 14.026 1.00 55.41 204 TYR A N 1
ATOM 1633 C CA . TYR A 1 204 ? 14.731 -11.713 14.106 1.00 55.41 204 TYR A CA 1
ATOM 1634 C C . TYR A 1 204 ? 14.076 -11.358 15.450 1.00 55.41 204 TYR A C 1
ATOM 1636 O O . TYR A 1 204 ? 13.802 -10.190 15.704 1.00 55.41 204 TYR A O 1
ATOM 1644 N N . PHE A 1 205 ? 13.826 -12.355 16.301 1.00 51.19 205 PHE A N 1
ATOM 1645 C CA . PHE A 1 205 ? 13.351 -12.167 17.673 1.00 51.19 205 PHE A CA 1
ATOM 1646 C C . PHE A 1 205 ? 14.489 -12.207 18.705 1.00 51.19 205 PHE A C 1
ATOM 1648 O O . PHE A 1 205 ? 14.287 -11.806 19.851 1.00 51.19 205 PHE A O 1
ATOM 1655 N N . ASP A 1 206 ? 15.692 -12.635 18.304 1.00 52.56 206 ASP A N 1
ATOM 1656 C CA . ASP A 1 206 ? 16.858 -12.695 19.180 1.00 52.56 206 ASP A CA 1
ATOM 1657 C C . ASP A 1 206 ? 17.646 -11.391 19.065 1.00 52.56 206 ASP A C 1
ATOM 1659 O O . ASP A 1 206 ? 18.596 -11.242 18.290 1.00 52.56 206 ASP A O 1
ATOM 1663 N N . PHE A 1 207 ? 17.261 -10.415 19.878 1.00 52.06 207 PHE A N 1
ATOM 1664 C CA . PHE A 1 207 ? 18.042 -9.198 20.046 1.00 52.06 207 PHE A CA 1
ATOM 1665 C C . PHE A 1 207 ? 19.245 -9.483 20.949 1.00 52.06 207 PHE A C 1
ATOM 1667 O O . PHE A 1 207 ? 19.153 -9.424 22.174 1.00 52.06 207 PHE A O 1
ATOM 1674 N N . GLN A 1 208 ? 20.404 -9.774 20.358 1.00 53.69 208 GLN A N 1
ATOM 1675 C CA . GLN A 1 208 ? 21.667 -9.758 21.096 1.00 53.69 208 GLN A CA 1
ATOM 1676 C C . GLN A 1 208 ? 22.318 -8.381 20.992 1.00 53.69 208 GLN A C 1
ATOM 1678 O O . GLN A 1 208 ? 22.609 -7.885 19.900 1.00 53.69 208 GLN A O 1
ATOM 1683 N N . ARG A 1 209 ? 22.590 -7.760 22.146 1.00 48.84 209 ARG A N 1
ATOM 1684 C CA . ARG A 1 209 ? 23.413 -6.549 22.205 1.00 48.84 209 ARG A CA 1
ATOM 1685 C C . ARG A 1 209 ? 24.774 -6.876 21.590 1.00 48.84 209 ARG A C 1
ATOM 1687 O O . ARG A 1 209 ? 25.487 -7.734 22.105 1.00 48.84 209 ARG A O 1
ATOM 1694 N N . ARG A 1 210 ? 25.147 -6.190 20.505 1.00 50.34 210 ARG A N 1
ATOM 1695 C CA . ARG A 1 210 ? 26.484 -6.338 19.916 1.00 50.34 210 ARG A CA 1
ATOM 1696 C C . ARG A 1 210 ? 27.524 -5.954 20.964 1.00 50.34 210 ARG A C 1
ATOM 1698 O O . ARG A 1 210 ? 27.580 -4.804 21.393 1.00 50.34 210 ARG A O 1
ATOM 1705 N N . THR A 1 211 ? 28.357 -6.904 21.364 1.00 53.06 211 THR A N 1
ATOM 1706 C CA . THR A 1 211 ? 29.551 -6.625 22.161 1.00 53.06 211 THR A CA 1
ATOM 1707 C C . THR A 1 211 ? 30.656 -6.167 21.218 1.00 53.06 211 THR A C 1
ATOM 1709 O O . THR A 1 211 ? 31.271 -6.982 20.533 1.00 53.06 211 THR A O 1
ATOM 1712 N N . GLY A 1 212 ? 30.879 -4.858 21.141 1.00 60.19 212 GLY A N 1
ATOM 1713 C CA . GLY A 1 212 ? 32.075 -4.291 20.522 1.00 60.19 212 GLY A CA 1
ATOM 1714 C C . GLY A 1 212 ? 33.215 -4.206 21.537 1.00 60.19 212 GLY A C 1
ATOM 1715 O O . GLY A 1 212 ? 32.972 -4.033 22.731 1.00 60.19 212 GLY A O 1
ATOM 1716 N N . GLN A 1 213 ? 34.462 -4.309 21.079 1.00 61.75 213 GLN A N 1
ATOM 1717 C CA . GLN A 1 213 ? 35.595 -3.847 21.880 1.00 61.75 213 GLN A CA 1
ATOM 1718 C C . GLN A 1 213 ? 35.667 -2.326 21.777 1.00 61.75 213 GLN A C 1
ATOM 1720 O O . GLN A 1 213 ? 35.675 -1.779 20.674 1.00 61.75 213 GLN A O 1
ATOM 1725 N N . LEU A 1 214 ? 35.721 -1.651 22.926 1.00 62.69 214 LEU A N 1
ATOM 1726 C CA . LEU A 1 214 ? 36.033 -0.228 22.960 1.00 62.69 214 LEU A CA 1
ATOM 1727 C C . LEU A 1 214 ? 37.415 -0.007 22.323 1.00 62.69 214 LEU A C 1
ATOM 1729 O O . LEU A 1 214 ? 38.325 -0.801 22.585 1.00 62.69 214 LEU A O 1
ATOM 1733 N N . PRO A 1 215 ? 37.599 1.047 21.511 1.00 64.56 215 PRO A N 1
ATOM 1734 C CA . PRO A 1 215 ? 38.916 1.412 21.019 1.00 64.56 215 PRO A CA 1
ATOM 1735 C C . PRO A 1 215 ? 39.856 1.643 22.207 1.00 64.56 215 PRO A C 1
ATOM 1737 O O . PRO A 1 215 ? 39.558 2.399 23.133 1.00 64.56 215 PRO A O 1
ATOM 1740 N N . VAL A 1 216 ? 40.990 0.945 22.190 1.00 67.50 216 VAL A N 1
ATOM 1741 C CA . VAL A 1 216 ? 42.058 1.091 23.181 1.00 67.50 216 VAL A CA 1
ATOM 1742 C C . VAL A 1 216 ? 43.075 2.060 22.595 1.00 67.50 216 VAL A C 1
ATOM 1744 O O . VAL A 1 216 ? 43.524 1.833 21.474 1.00 67.50 216 VAL A O 1
ATOM 1747 N N . GLN A 1 217 ? 43.442 3.114 23.327 1.00 66.38 217 GLN A N 1
ATOM 1748 C CA . GLN A 1 217 ? 44.494 4.026 22.873 1.00 66.38 217 GLN A CA 1
ATOM 1749 C C . GLN A 1 217 ? 45.821 3.264 22.807 1.00 66.38 217 GLN A C 1
ATOM 1751 O O . GLN A 1 217 ? 46.271 2.711 23.817 1.00 66.38 217 GLN A O 1
ATOM 1756 N N . LYS A 1 218 ? 46.434 3.220 21.623 1.00 69.56 218 LYS A N 1
ATOM 1757 C CA . LYS A 1 218 ? 47.748 2.600 21.431 1.00 69.56 218 LYS A CA 1
ATOM 1758 C C . LYS A 1 218 ? 48.854 3.615 21.704 1.00 69.56 218 LYS A C 1
ATOM 1760 O O . LYS A 1 218 ? 48.699 4.815 21.488 1.00 69.56 218 LYS A O 1
ATOM 1765 N N . GLU A 1 219 ? 49.990 3.124 22.186 1.00 64.75 219 GLU A N 1
ATOM 1766 C CA . GLU A 1 219 ? 51.161 3.953 22.467 1.00 64.75 219 GLU A CA 1
ATOM 1767 C C . GLU A 1 219 ? 51.675 4.586 21.159 1.00 64.75 219 GLU A C 1
ATOM 1769 O O . GLU A 1 219 ? 52.046 3.876 20.226 1.00 64.75 219 GLU A O 1
ATOM 1774 N N . GLY A 1 220 ? 51.630 5.921 21.071 1.00 72.06 220 GLY A N 1
ATOM 1775 C CA . GLY A 1 220 ? 52.000 6.691 19.873 1.00 72.06 220 GLY A CA 1
ATOM 1776 C C . GLY A 1 220 ? 50.835 7.328 19.102 1.00 72.06 220 GLY A C 1
ATOM 1777 O O . GLY A 1 220 ? 51.085 8.066 18.153 1.00 72.06 220 GLY A O 1
ATOM 1778 N N . GLU A 1 221 ? 49.579 7.095 19.492 1.00 72.62 221 GLU A N 1
ATOM 1779 C CA . GLU A 1 221 ? 48.426 7.795 18.908 1.00 72.62 221 GLU A CA 1
ATOM 1780 C C . GLU A 1 221 ? 48.280 9.207 19.507 1.00 72.62 221 GLU A C 1
ATOM 1782 O O . GLU A 1 221 ? 48.114 9.362 20.718 1.00 72.62 221 GLU A O 1
ATOM 1787 N N . GLU A 1 222 ? 48.321 10.242 18.656 1.00 68.88 222 GLU A N 1
ATOM 1788 C CA . GLU A 1 222 ? 48.237 11.655 19.074 1.00 68.88 222 GLU A CA 1
ATOM 1789 C C . GLU A 1 222 ? 46.876 12.042 19.677 1.00 68.88 222 GLU A C 1
ATOM 1791 O O . GLU A 1 222 ? 46.786 13.014 20.426 1.00 68.88 222 GLU A O 1
ATOM 1796 N N . VAL A 1 223 ? 45.814 11.291 19.365 1.00 63.03 223 VAL A N 1
ATOM 1797 C CA . VAL A 1 223 ? 44.432 11.611 19.747 1.00 63.03 223 VAL A CA 1
ATOM 1798 C C . VAL A 1 223 ? 43.870 10.519 20.658 1.00 63.03 223 VAL A C 1
ATOM 1800 O O . VAL A 1 223 ? 43.832 9.347 20.292 1.00 63.03 223 VAL A O 1
ATOM 1803 N N . ASP A 1 224 ? 43.414 10.907 21.854 1.00 68.69 224 ASP A N 1
ATOM 1804 C CA . ASP A 1 224 ? 42.788 10.001 22.823 1.00 68.69 224 ASP A CA 1
ATOM 1805 C C . ASP A 1 224 ? 41.273 9.903 22.595 1.00 68.69 224 ASP A C 1
ATOM 1807 O O . ASP A 1 224 ? 40.497 10.772 22.998 1.00 68.69 224 ASP A O 1
ATOM 1811 N N . TYR A 1 225 ? 40.840 8.811 21.968 1.00 64.44 225 TYR A N 1
ATOM 1812 C CA . TYR A 1 225 ? 39.426 8.561 21.678 1.00 64.44 225 TYR A CA 1
ATOM 1813 C C . TYR A 1 225 ? 38.630 7.997 22.867 1.00 64.44 225 TYR A C 1
ATOM 1815 O O . TYR A 1 225 ? 37.410 7.854 22.766 1.00 64.44 225 TYR A O 1
ATOM 1823 N N . ARG A 1 226 ? 39.266 7.702 24.015 1.00 65.19 226 ARG A N 1
ATOM 1824 C CA . ARG A 1 226 ? 38.576 7.126 25.190 1.00 65.19 226 ARG A CA 1
ATOM 1825 C C . ARG A 1 226 ? 37.539 8.073 25.795 1.00 65.19 226 ARG A C 1
ATOM 1827 O O . ARG A 1 226 ? 36.595 7.606 26.420 1.00 65.19 226 ARG A O 1
ATOM 1834 N N . GLY A 1 227 ? 37.715 9.386 25.619 1.00 59.72 227 GLY A N 1
ATOM 1835 C CA . GLY A 1 227 ? 36.787 10.415 26.105 1.00 59.72 227 GLY A CA 1
ATOM 1836 C C . GLY A 1 227 ? 35.600 10.701 25.181 1.00 59.72 227 GLY A C 1
ATOM 1837 O O . GLY A 1 227 ? 34.694 11.427 25.576 1.00 59.72 227 GLY A O 1
ATOM 1838 N N . VAL A 1 228 ? 35.600 10.149 23.963 1.00 61.59 228 VAL A N 1
ATOM 1839 C CA . VAL A 1 228 ? 34.554 10.383 22.949 1.00 61.59 228 VAL A CA 1
ATOM 1840 C C . VAL A 1 228 ? 33.393 9.384 23.093 1.00 61.59 228 VAL A C 1
ATOM 1842 O O . VAL A 1 228 ? 32.311 9.600 22.554 1.00 61.59 228 VAL A O 1
ATOM 1845 N N . LEU A 1 229 ? 33.597 8.301 23.850 1.00 55.94 229 LEU A N 1
ATOM 1846 C CA . LEU A 1 229 ? 32.612 7.244 24.075 1.00 55.94 229 LEU A CA 1
ATOM 1847 C C . LEU A 1 229 ? 32.132 7.253 25.528 1.00 55.94 229 LEU A C 1
ATOM 1849 O O . LEU A 1 229 ? 32.931 7.369 26.461 1.00 55.94 229 LEU A O 1
ATOM 1853 N N . HIS A 1 230 ? 30.831 7.064 25.742 1.00 57.03 230 HIS A N 1
ATOM 1854 C CA . HIS A 1 230 ? 30.317 6.762 27.075 1.00 57.03 230 HIS A CA 1
ATOM 1855 C C . HIS A 1 230 ? 30.859 5.402 27.552 1.00 57.03 230 HIS A C 1
ATOM 1857 O O . HIS A 1 230 ? 31.246 4.544 26.757 1.00 57.03 230 HIS A O 1
ATOM 1863 N N . ARG A 1 231 ? 30.878 5.170 28.874 1.00 58.19 231 ARG A N 1
ATOM 1864 C CA . ARG A 1 231 ? 31.391 3.920 29.487 1.00 58.19 231 ARG A CA 1
ATOM 1865 C C . ARG A 1 231 ? 30.704 2.643 28.981 1.00 58.19 231 ARG A C 1
ATOM 1867 O O . ARG A 1 231 ? 31.220 1.554 29.205 1.00 58.19 231 ARG A O 1
ATOM 1874 N N . ASP A 1 232 ? 29.550 2.773 28.337 1.00 61.06 232 ASP A N 1
ATOM 1875 C CA . ASP A 1 232 ? 28.779 1.688 27.736 1.00 61.06 232 ASP A CA 1
ATOM 1876 C C . ASP A 1 232 ? 29.065 1.469 26.236 1.00 61.06 232 ASP A C 1
ATOM 1878 O O . ASP A 1 232 ? 28.444 0.598 25.622 1.00 61.06 232 ASP A O 1
ATOM 1882 N N . GLY A 1 233 ? 30.001 2.231 25.661 1.00 54.34 233 GLY A N 1
ATOM 1883 C CA . GLY A 1 233 ? 30.420 2.156 24.263 1.00 54.34 233 GLY A CA 1
ATOM 1884 C C . GLY A 1 233 ? 29.517 2.864 23.265 1.00 54.34 233 GLY A C 1
ATOM 1885 O O . GLY A 1 233 ? 29.717 2.689 22.064 1.00 54.34 233 GLY A O 1
ATOM 1886 N N . SER A 1 234 ? 28.554 3.665 23.728 1.00 55.34 234 SER A N 1
ATOM 1887 C CA . SER A 1 234 ? 27.813 4.567 22.848 1.00 55.34 234 SER A CA 1
ATOM 1888 C C . SER A 1 234 ? 28.671 5.781 22.455 1.00 55.34 234 SER A C 1
ATOM 1890 O O . SER A 1 234 ? 29.457 6.299 23.252 1.00 55.34 234 SER A O 1
ATOM 1892 N N . VAL A 1 235 ? 28.542 6.209 21.198 1.00 43.38 235 VAL A N 1
ATOM 1893 C CA . VAL A 1 235 ? 29.130 7.449 20.670 1.00 43.38 235 VAL A CA 1
ATOM 1894 C C . VAL A 1 235 ? 28.029 8.508 20.738 1.00 43.38 235 VAL A C 1
ATOM 1896 O O . VAL A 1 235 ? 26.892 8.204 20.375 1.00 43.38 235 VAL A O 1
ATOM 1899 N N . LEU A 1 236 ? 28.335 9.727 21.186 1.00 40.78 236 LEU A N 1
ATOM 1900 C CA . LEU A 1 236 ? 27.430 10.862 20.971 1.00 40.78 236 LEU A CA 1
ATOM 1901 C C . LEU A 1 236 ? 27.264 11.063 19.454 1.00 40.78 236 LEU A C 1
ATOM 1903 O O . LEU A 1 236 ? 28.268 11.152 18.746 1.00 40.78 236 LEU A O 1
ATOM 1907 N N . MET A 1 237 ? 26.019 11.087 18.967 1.00 39.28 237 MET A N 1
ATOM 1908 C CA . MET A 1 237 ? 25.711 11.666 17.651 1.00 39.28 237 MET A CA 1
ATOM 1909 C C . MET A 1 237 ? 25.965 13.171 17.681 1.00 39.28 237 MET A C 1
ATOM 1911 O O . MET A 1 237 ? 25.597 13.796 18.702 1.00 39.28 237 MET A O 1
#